Protein AF-A0A453D3H5-F1 (afdb_monomer)

Secondary structure (DSSP, 8-state):
----TTSS--EEEEEETTEEEEEEEEB-SSSBTT-GGGGGTTTTS-EEEEE-SS-EEEEE-PPTTPPPEEEEEETTTEEEEEEEETTTTEEEEEEEES-SGGGSTTTT-TTEEE-TT-GGGTTEEEPTTEEESSHHHHHTT--TT-EEESS-----TTS----EEEEEEEEEPPPSTTEEEEEEEEHHHHHHHHHH-TT--EEE-SBPPGGGS--EEEEEE-S---SEEE-TTPEEEEEEE-GGGSS-----------------

pLDDT: mean 87.81, std 16.52, range [23.72, 98.62]

Foldseek 3Di:
DPDPQPWFFDKDFQDDVPDTFFIQFGDAVFGRQNPPLCVVCCVQWPWDFDRDSVDTDIGTDGDVPAFDWDWDADPVRKIFIWGQDPVVRDTDTSDMPPPAQLRGWQSQAFQWEAERVPVVQLRIDHDQQWDQPDPVCSVVVNRHSHIDGNDDFDLDPPPDRQKFWDKDAQKRFFDQPQKTWDQAAFPVVLRVVLSNDPLWFKKFASHDDPPRPGHGIMITGRDTGGSMYHDHSHGMMIGIDHNVRPPDPDPPPPPDDDDPDDDD

Nearest PDB structures (foldseek):
  6kyw-assembly1_A  TM=9.414E-01  e=3.430E-25  Brassica rapa
  6kyw-assembly1_B  TM=9.362E-01  e=8.790E-25  Brassica rapa
  5gyy-assembly1_A  TM=9.419E-01  e=4.020E-23  Brassica rapa

Radius of gyration: 21.32 Å; Cα contacts (8 Å, |Δi|>4): 554; chains: 1; bounding box: 58×41×81 Å

Sequence (264 aa):
RVLEYTTRLPEVVLWQRDAKAYRTGPWNGRWFNGVPEASTYAHDFPLHVTASTSEVTYGYTARPGAPLTRVVVSDAGVVRRLVWDASTSTWKTFFQGPRDVCDAYGKCGAFGLCDASAASSAFCGCLQGFSPASPPAWYMRETSDGCRRNVPLNCSGNGTATDGFVLVRGVKLPDTQNASVDTSISTEECRARCSANCSCLAYASAEIREGGGGGSGCIIWTGDVVDLRYVDRGQDLYLRLAESELGTKQMAVITIFVPRFSVH

Organism: Aegilops tauschii subsp. strangulata (NCBI:txid200361)

Solvent-accessible surface area (backbone atoms only — not comparable to full-atom values): 14951 Å² total; per-residue (Å²): 132,87,77,73,65,79,36,62,70,63,62,56,70,45,65,56,87,95,41,73,45,27,64,34,24,41,46,24,84,73,42,33,37,54,41,50,60,44,73,82,47,35,79,45,36,40,61,46,74,49,80,51,89,88,46,75,49,78,53,66,48,74,42,92,89,46,66,60,70,52,75,48,72,47,94,87,71,37,40,33,38,34,36,47,38,77,93,76,74,41,76,41,77,69,44,57,40,60,79,53,78,55,37,35,53,38,58,22,13,36,42,13,35,19,34,83,85,40,62,92,55,66,23,40,44,53,40,93,60,36,39,61,58,43,59,72,45,42,75,72,62,45,40,65,76,14,27,35,72,72,58,77,74,46,70,46,95,85,79,66,52,53,46,45,70,48,81,46,73,32,19,20,54,48,67,56,90,55,32,46,47,44,73,88,42,45,46,68,55,37,50,52,53,40,70,74,33,77,58,43,43,32,37,30,50,38,25,67,46,82,91,77,66,63,43,40,2,20,33,39,27,55,50,80,49,28,46,30,23,65,37,74,88,21,46,58,38,35,38,56,40,24,48,88,60,75,74,67,71,81,73,81,79,78,81,77,84,76,80,82,80,78,86,129

InterPro domains:
  IPR000858 S-locus glycoprotein domain [PF00954] (22-133)
  IPR003609 PAN/Apple domain [PF08276] (159-228)
  IPR003609 PAN/Apple domain [PS50948] (155-242)
  IPR003609 PAN/Apple domain [SM00473] (160-241)

Structure (mmCIF, N/CA/C/O backbone):
data_AF-A0A453D3H5-F1
#
_entry.id   AF-A0A453D3H5-F1
#
loop_
_atom_site.group_PDB
_atom_site.id
_atom_site.type_symbol
_atom_site.label_atom_id
_atom_site.label_alt_id
_atom_site.label_comp_id
_atom_site.label_asym_id
_atom_site.label_entity_id
_atom_site.label_seq_id
_atom_site.pdbx_PDB_ins_code
_atom_site.Cartn_x
_atom_site.Cartn_y
_atom_site.Cartn_z
_atom_site.occupancy
_atom_site.B_iso_or_equiv
_atom_site.auth_seq_id
_atom_site.auth_comp_id
_atom_site.auth_asym_id
_atom_site.auth_atom_id
_atom_site.pdbx_PDB_model_num
ATOM 1 N N . ARG A 1 1 ? -24.664 -13.918 -9.848 1.00 29.50 1 ARG A N 1
ATOM 2 C CA . ARG A 1 1 ? -24.273 -12.639 -9.208 1.00 29.50 1 ARG A CA 1
ATOM 3 C C . ARG A 1 1 ? -23.392 -11.907 -10.199 1.00 29.50 1 ARG A C 1
ATOM 5 O O . ARG A 1 1 ? -22.319 -12.411 -10.496 1.00 29.50 1 ARG A O 1
ATOM 12 N N . VAL A 1 2 ? -23.884 -10.812 -10.770 1.00 23.72 2 VAL A N 1
ATOM 13 C CA . VAL A 1 2 ? -23.072 -9.920 -11.603 1.00 23.72 2 VAL A CA 1
ATOM 14 C C . VAL A 1 2 ? -22.079 -9.256 -10.653 1.00 23.72 2 VAL A C 1
ATOM 16 O O . VAL A 1 2 ? -22.495 -8.586 -9.713 1.00 23.72 2 VAL A O 1
ATOM 19 N N . LEU A 1 3 ? -20.791 -9.560 -10.796 1.00 28.91 3 LEU A N 1
ATOM 20 C CA . LEU A 1 3 ? -19.740 -8.825 -10.102 1.00 28.91 3 LEU A CA 1
ATOM 21 C C . LEU A 1 3 ? -19.634 -7.482 -10.827 1.00 28.91 3 LEU A C 1
ATOM 23 O O . LEU A 1 3 ? -19.206 -7.438 -11.975 1.00 28.91 3 LEU A O 1
ATOM 27 N N . GLU A 1 4 ? -20.092 -6.402 -10.203 1.00 30.25 4 GLU A N 1
ATOM 28 C CA . GLU A 1 4 ? -19.805 -5.051 -10.680 1.00 30.25 4 GLU A CA 1
ATOM 29 C C . GLU A 1 4 ? -18.297 -4.808 -10.529 1.00 30.25 4 GLU A C 1
ATOM 31 O O . GLU A 1 4 ? -17.789 -4.494 -9.450 1.00 30.25 4 GLU A O 1
ATOM 36 N N . TYR A 1 5 ? -17.561 -5.009 -11.624 1.00 36.12 5 TYR A N 1
ATOM 37 C CA . TYR A 1 5 ? -16.109 -4.821 -11.729 1.00 36.12 5 TYR A CA 1
ATOM 38 C C . TYR A 1 5 ? -15.656 -3.353 -11.562 1.00 36.12 5 TYR A C 1
ATOM 40 O O . TYR A 1 5 ? -14.468 -3.065 -11.641 1.00 36.12 5 TYR A O 1
ATOM 48 N N . THR A 1 6 ? -16.573 -2.424 -11.281 1.00 42.91 6 THR A N 1
ATOM 49 C CA . THR A 1 6 ? -16.315 -0.993 -11.051 1.00 42.91 6 THR A CA 1
ATOM 50 C C . THR A 1 6 ? -15.893 -0.645 -9.617 1.00 42.91 6 THR A C 1
ATOM 52 O O . THR A 1 6 ? -15.673 0.523 -9.322 1.00 42.91 6 THR A O 1
ATOM 55 N N . THR A 1 7 ? -15.764 -1.621 -8.711 1.00 59.94 7 THR A N 1
ATOM 56 C CA . THR A 1 7 ? -15.645 -1.364 -7.258 1.00 59.94 7 THR A CA 1
ATOM 57 C C . THR A 1 7 ? -14.249 -1.561 -6.648 1.00 59.94 7 THR A C 1
ATOM 59 O O . THR A 1 7 ? -14.108 -1.423 -5.432 1.00 59.94 7 THR A O 1
ATOM 62 N N . ARG A 1 8 ? -13.209 -1.885 -7.437 1.00 74.94 8 ARG A N 1
ATOM 63 C CA . ARG A 1 8 ? -11.859 -2.202 -6.918 1.00 74.94 8 ARG A CA 1
ATOM 64 C C . ARG A 1 8 ? -10.747 -1.486 -7.678 1.00 74.94 8 ARG A C 1
ATOM 66 O O . ARG A 1 8 ? -10.817 -1.351 -8.896 1.00 74.94 8 ARG A O 1
ATOM 73 N N . LEU A 1 9 ? -9.698 -1.081 -6.960 1.00 86.38 9 LEU A N 1
ATOM 74 C CA . LEU A 1 9 ? -8.487 -0.543 -7.577 1.00 86.38 9 LEU A CA 1
ATOM 75 C C . LEU A 1 9 ? -7.636 -1.685 -8.147 1.00 86.38 9 LEU A C 1
ATOM 77 O O . LEU A 1 9 ? -7.467 -2.702 -7.472 1.00 86.38 9 LEU A O 1
ATOM 81 N N . PRO A 1 10 ? -7.076 -1.537 -9.359 1.00 91.19 10 PRO A N 1
ATOM 82 C CA . PRO A 1 10 ? -6.192 -2.543 -9.930 1.00 91.19 10 PRO A CA 1
ATOM 83 C C . PRO A 1 10 ? -4.945 -2.768 -9.075 1.00 91.19 10 PRO A C 1
ATOM 85 O O . PRO A 1 10 ? -4.285 -1.817 -8.651 1.00 91.19 10 PRO A O 1
ATOM 88 N N . GLU A 1 11 ? -4.598 -4.038 -8.882 1.00 92.81 11 GLU A N 1
ATOM 89 C CA . GLU A 1 11 ? -3.400 -4.487 -8.174 1.00 92.81 11 GLU A CA 1
ATOM 90 C C . GLU A 1 11 ? -2.703 -5.571 -8.994 1.00 92.81 11 GLU A C 1
ATOM 92 O O . GLU A 1 11 ? -3.368 -6.411 -9.605 1.00 92.81 11 GLU A O 1
ATOM 97 N N . VAL A 1 12 ? -1.370 -5.604 -8.973 1.00 92.31 12 VAL A N 1
ATOM 98 C CA . VAL A 1 12 ? -0.605 -6.709 -9.556 1.00 92.31 12 VAL A CA 1
ATOM 99 C C . VAL A 1 12 ? -0.175 -7.650 -8.439 1.00 92.31 12 VAL A C 1
ATOM 101 O O . VAL A 1 12 ? 0.405 -7.241 -7.429 1.00 92.31 12 VAL A O 1
ATOM 104 N N . VAL A 1 13 ? -0.471 -8.932 -8.624 1.00 94.88 13 VAL A N 1
ATOM 105 C CA . VAL A 1 13 ? -0.213 -9.979 -7.636 1.00 94.88 13 VAL A CA 1
ATOM 106 C C . VAL A 1 13 ? 0.657 -11.050 -8.267 1.00 94.88 13 VAL A C 1
ATOM 108 O O . VAL A 1 13 ? 0.343 -11.566 -9.339 1.00 94.88 13 VAL A O 1
ATOM 111 N N . LEU A 1 14 ? 1.737 -11.401 -7.580 1.00 95.19 14 LEU A N 1
ATOM 112 C CA . LEU A 1 14 ? 2.516 -12.583 -7.896 1.00 95.19 14 LEU A CA 1
ATOM 113 C C . LEU A 1 14 ? 1.980 -13.750 -7.071 1.00 95.19 14 LEU A C 1
ATOM 115 O O . LEU A 1 14 ? 1.974 -13.711 -5.838 1.00 95.19 14 LEU A O 1
ATOM 119 N N . TRP A 1 15 ? 1.538 -14.786 -7.772 1.00 94.12 15 TRP A N 1
ATOM 120 C CA . TRP A 1 15 ? 1.043 -16.017 -7.175 1.00 94.12 15 TRP A CA 1
ATOM 121 C C . TRP A 1 15 ? 2.126 -17.085 -7.209 1.00 94.12 15 TRP A C 1
ATOM 123 O O . TRP A 1 15 ? 2.818 -17.252 -8.214 1.00 94.12 15 TRP A O 1
ATOM 133 N N . GLN A 1 16 ? 2.237 -17.834 -6.121 1.00 91.81 16 GLN A N 1
ATOM 134 C CA . GLN A 1 16 ? 2.990 -19.075 -6.080 1.00 91.81 16 GLN A CA 1
ATOM 135 C C . GLN A 1 16 ? 1.989 -20.202 -5.851 1.00 91.81 16 GLN A C 1
ATOM 137 O O . GLN A 1 16 ? 1.463 -20.364 -4.753 1.00 91.81 16 GLN A O 1
ATOM 142 N N . ARG A 1 17 ? 1.715 -20.967 -6.914 1.00 90.69 17 ARG A N 1
ATOM 143 C CA . ARG A 1 17 ? 0.612 -21.941 -6.957 1.00 90.69 17 ARG A CA 1
ATOM 144 C C . ARG A 1 17 ? -0.727 -21.247 -6.661 1.00 90.69 17 ARG A C 1
ATOM 146 O O . ARG A 1 17 ? -1.125 -20.366 -7.414 1.00 90.69 17 ARG A O 1
ATOM 153 N N . ASP A 1 18 ? -1.398 -21.643 -5.590 1.00 92.25 18 ASP A N 1
ATOM 154 C CA . ASP A 1 18 ? -2.696 -21.167 -5.117 1.00 92.25 18 ASP A CA 1
ATOM 155 C C . ASP A 1 18 ? -2.592 -20.100 -4.012 1.00 92.25 18 ASP A C 1
ATOM 157 O O . ASP A 1 18 ? -3.613 -19.601 -3.542 1.00 92.25 18 ASP A O 1
ATOM 161 N N . ALA A 1 19 ? -1.376 -19.699 -3.626 1.00 93.19 19 ALA A N 1
ATOM 162 C CA . ALA A 1 19 ? -1.139 -18.684 -2.605 1.00 93.19 19 ALA A CA 1
ATOM 163 C C . ALA A 1 19 ? -0.607 -17.370 -3.203 1.00 93.19 19 ALA A C 1
ATOM 165 O O . ALA A 1 19 ? 0.275 -17.362 -4.069 1.00 93.19 19 ALA A O 1
ATOM 166 N N . LYS A 1 20 ? -1.113 -16.234 -2.704 1.00 95.25 20 LYS A N 1
ATOM 167 C CA . LYS A 1 20 ? -0.521 -14.915 -2.971 1.00 95.25 20 LYS A CA 1
ATOM 168 C C . LYS A 1 20 ? 0.864 -14.876 -2.323 1.00 95.25 20 LYS A C 1
ATOM 170 O O . LYS A 1 20 ? 0.969 -15.048 -1.114 1.00 95.25 20 LYS A O 1
ATOM 175 N N . ALA A 1 21 ? 1.908 -14.641 -3.112 1.00 95.69 21 ALA A N 1
ATOM 176 C CA . ALA A 1 21 ? 3.281 -14.547 -2.615 1.00 95.69 21 ALA A CA 1
ATOM 177 C C . ALA A 1 21 ? 3.720 -13.088 -2.421 1.00 95.69 21 ALA A C 1
ATOM 179 O O . ALA A 1 21 ? 4.402 -12.762 -1.452 1.00 95.69 21 ALA A O 1
ATOM 180 N N . TYR A 1 22 ? 3.304 -12.204 -3.331 1.00 96.81 22 TYR A N 1
ATOM 181 C CA . TYR A 1 22 ? 3.637 -10.781 -3.319 1.00 96.81 22 TYR A CA 1
ATOM 182 C C . TYR A 1 22 ? 2.528 -9.954 -3.973 1.00 96.81 22 TYR A C 1
ATOM 184 O O . TYR A 1 22 ? 1.876 -10.403 -4.916 1.00 96.81 22 TYR A O 1
ATOM 192 N N . ARG A 1 23 ? 2.345 -8.719 -3.501 1.00 96.75 23 ARG A N 1
ATOM 193 C CA . ARG A 1 23 ? 1.388 -7.745 -4.044 1.00 96.75 23 ARG A CA 1
ATOM 194 C C . ARG A 1 23 ? 2.069 -6.393 -4.221 1.00 96.75 23 ARG A C 1
ATOM 196 O O . ARG A 1 23 ? 2.735 -5.919 -3.299 1.00 96.75 23 ARG A O 1
ATOM 203 N N . THR A 1 24 ? 1.857 -5.746 -5.362 1.00 95.25 24 THR A N 1
ATOM 204 C CA . THR A 1 24 ? 2.400 -4.405 -5.640 1.00 95.25 24 THR A CA 1
ATOM 205 C C . THR A 1 24 ? 1.683 -3.286 -4.891 1.00 95.25 24 THR A C 1
ATOM 207 O O . THR A 1 24 ? 2.206 -2.181 -4.818 1.00 95.25 24 THR A O 1
ATOM 210 N N . GLY A 1 25 ? 0.491 -3.547 -4.358 1.00 95.50 25 GLY A N 1
ATOM 211 C CA . GLY A 1 25 ? -0.427 -2.527 -3.853 1.00 95.50 25 GLY A CA 1
ATOM 212 C C . GLY A 1 25 ? -1.343 -1.971 -4.950 1.00 95.50 25 GLY A C 1
ATOM 213 O O . GLY A 1 25 ? -1.068 -2.206 -6.135 1.00 95.50 25 GLY A O 1
ATOM 214 N N . PRO A 1 26 ? -2.404 -1.231 -4.575 1.00 95.12 26 PRO A N 1
ATOM 215 C CA . PRO A 1 26 ? -3.316 -0.605 -5.522 1.00 95.12 26 PRO A CA 1
ATOM 216 C C . PRO A 1 26 ? -2.637 0.477 -6.357 1.00 95.12 26 PRO A C 1
ATOM 218 O O . PRO A 1 26 ? -1.690 1.135 -5.918 1.00 95.12 26 PRO A O 1
ATOM 221 N N . TRP A 1 27 ? -3.140 0.672 -7.575 1.00 94.12 27 TRP A N 1
ATOM 222 C CA . TRP A 1 27 ? -2.802 1.827 -8.401 1.00 94.12 27 TRP A CA 1
ATOM 223 C C . TRP A 1 27 ? -3.263 3.122 -7.727 1.00 94.12 27 TRP A C 1
ATOM 225 O O . TRP A 1 27 ? -4.437 3.256 -7.395 1.00 94.12 27 TRP A O 1
ATOM 235 N N . ASN A 1 28 ? -2.350 4.080 -7.563 1.00 91.88 28 ASN A N 1
ATOM 236 C CA . ASN A 1 28 ? -2.616 5.341 -6.864 1.00 91.88 28 ASN A CA 1
ATOM 237 C C . ASN A 1 28 ? -2.764 6.559 -7.793 1.00 91.88 28 ASN A C 1
ATOM 239 O O . ASN A 1 28 ? -2.564 7.699 -7.372 1.00 91.88 28 ASN A O 1
ATOM 243 N N . GLY A 1 29 ? -3.018 6.328 -9.082 1.00 89.88 29 GLY A N 1
ATOM 244 C CA . GLY A 1 29 ? -3.028 7.376 -10.107 1.00 89.88 29 GLY A CA 1
ATOM 245 C C . GLY A 1 29 ? -1.664 7.635 -10.758 1.00 89.88 29 GLY A C 1
ATOM 246 O O . GLY A 1 29 ? -1.617 8.258 -11.816 1.00 89.88 29 GLY A O 1
ATOM 247 N N . ARG A 1 30 ? -0.554 7.147 -10.180 1.00 89.12 30 ARG A N 1
ATOM 248 C CA . ARG A 1 30 ? 0.808 7.339 -10.723 1.00 89.12 30 ARG A CA 1
ATOM 249 C C . ARG A 1 30 ? 1.634 6.062 -10.821 1.00 89.12 30 ARG A C 1
ATOM 251 O O . ARG A 1 30 ? 2.364 5.866 -11.790 1.00 89.12 30 ARG A O 1
ATOM 258 N N . TRP A 1 31 ? 1.564 5.226 -9.794 1.00 91.88 31 TRP A N 1
ATOM 259 C CA . TRP A 1 31 ? 2.226 3.929 -9.715 1.00 91.88 31 TRP A CA 1
ATOM 260 C C . TRP A 1 31 ? 1.440 3.003 -8.785 1.00 91.88 31 TRP A C 1
ATOM 262 O O . TRP A 1 31 ? 0.524 3.421 -8.078 1.00 91.88 31 TRP A O 1
ATOM 272 N N . PHE A 1 32 ? 1.784 1.718 -8.769 1.00 94.50 32 PHE A N 1
ATOM 273 C CA . PHE A 1 32 ? 1.285 0.831 -7.721 1.00 94.50 32 PHE A CA 1
ATOM 274 C C . PHE A 1 32 ? 1.922 1.227 -6.396 1.00 94.50 32 PHE A C 1
ATOM 276 O O . PHE A 1 32 ? 3.141 1.353 -6.319 1.00 94.50 32 PHE A O 1
ATOM 283 N N . ASN A 1 33 ? 1.117 1.458 -5.363 1.00 94.25 33 ASN A N 1
ATOM 284 C CA . ASN A 1 33 ? 1.550 2.207 -4.186 1.00 94.25 33 ASN A CA 1
ATOM 285 C C . ASN A 1 33 ? 2.679 1.533 -3.375 1.00 94.25 33 ASN A C 1
ATOM 287 O O . ASN A 1 33 ? 3.426 2.211 -2.677 1.00 94.25 33 ASN A O 1
ATOM 291 N N . GLY A 1 34 ? 2.835 0.216 -3.498 1.00 95.44 34 GLY A N 1
ATOM 292 C CA . GLY A 1 34 ? 3.948 -0.539 -2.934 1.00 95.44 34 GLY A CA 1
ATOM 293 C C . GLY A 1 34 ? 5.209 -0.548 -3.801 1.00 95.44 34 GLY A C 1
ATOM 294 O O . GLY A 1 34 ? 6.179 -1.172 -3.390 1.00 95.44 34 GLY A O 1
ATOM 295 N N . VAL A 1 35 ? 5.236 0.121 -4.958 1.00 94.88 35 VAL A N 1
ATOM 296 C CA . VAL A 1 35 ? 6.373 0.204 -5.900 1.00 94.88 35 VAL A CA 1
ATOM 297 C C . VAL A 1 35 ? 6.751 1.676 -6.173 1.00 94.88 35 VAL A C 1
ATOM 299 O O . VAL A 1 35 ? 6.630 2.162 -7.301 1.00 94.88 35 VAL A O 1
ATOM 302 N N . PRO A 1 36 ? 7.183 2.443 -5.156 1.00 90.00 36 PRO A N 1
ATOM 303 C CA . PRO A 1 36 ? 7.578 3.846 -5.312 1.00 90.00 36 PRO A CA 1
ATOM 304 C C . PRO A 1 36 ? 8.814 4.043 -6.200 1.00 90.00 36 PRO A C 1
ATOM 306 O O . PRO A 1 36 ? 9.012 5.136 -6.735 1.00 90.00 36 PRO A O 1
ATOM 309 N N . GLU A 1 37 ? 9.634 3.007 -6.407 1.00 91.44 37 GLU A N 1
ATOM 310 C CA . GLU A 1 37 ? 10.787 3.010 -7.314 1.00 91.44 37 GLU A CA 1
ATOM 311 C C . GLU A 1 37 ? 10.360 3.331 -8.750 1.00 91.44 37 GLU A C 1
ATOM 313 O O . GLU A 1 37 ? 11.169 3.832 -9.528 1.00 91.44 37 GLU A O 1
ATOM 318 N N . ALA A 1 38 ? 9.075 3.138 -9.081 1.00 92.38 38 ALA A N 1
ATOM 319 C CA . ALA A 1 38 ? 8.467 3.626 -10.314 1.00 92.38 38 ALA A CA 1
ATOM 320 C C . ALA A 1 38 ? 8.741 5.103 -10.585 1.00 92.38 38 ALA A C 1
ATOM 322 O O . ALA A 1 38 ? 8.951 5.469 -11.736 1.00 92.38 38 ALA A O 1
ATOM 323 N N . SER A 1 39 ? 8.854 5.938 -9.552 1.00 88.88 39 SER A N 1
ATOM 324 C CA . SER A 1 39 ? 9.221 7.349 -9.714 1.00 88.88 39 SER A CA 1
ATOM 325 C C . SER A 1 39 ? 10.573 7.572 -10.409 1.00 88.88 39 SER A C 1
ATOM 327 O O . SER A 1 39 ? 10.757 8.610 -11.037 1.00 88.88 39 SER A O 1
ATOM 329 N N . THR A 1 40 ? 11.496 6.604 -10.357 1.00 90.44 40 THR A N 1
ATOM 330 C CA . THR A 1 40 ? 12.829 6.702 -10.981 1.00 90.44 40 THR A CA 1
ATOM 331 C C . THR A 1 40 ? 12.837 6.394 -12.476 1.00 90.44 40 THR A C 1
ATOM 333 O O . THR A 1 40 ? 13.764 6.796 -13.170 1.00 90.44 40 THR A O 1
ATOM 336 N N . TYR A 1 41 ? 11.816 5.695 -12.981 1.00 91.62 41 TYR A N 1
ATOM 337 C CA . TYR A 1 41 ? 11.753 5.250 -14.376 1.00 91.62 41 TYR A CA 1
ATOM 338 C C . TYR A 1 41 ? 10.455 5.633 -15.092 1.00 91.62 41 TYR A C 1
ATOM 340 O O . TYR A 1 41 ? 10.359 5.469 -16.304 1.00 91.62 41 TYR A O 1
ATOM 348 N N . ALA A 1 42 ? 9.464 6.176 -14.381 1.00 90.81 42 ALA A N 1
ATOM 349 C CA . ALA A 1 42 ? 8.187 6.606 -14.951 1.00 90.81 42 ALA A CA 1
ATOM 350 C C . ALA A 1 42 ? 8.326 7.792 -15.917 1.00 90.81 42 ALA A C 1
ATOM 352 O O . ALA A 1 42 ? 7.434 8.014 -16.733 1.00 90.81 42 ALA A O 1
ATOM 353 N N . HIS A 1 43 ? 9.428 8.549 -15.849 1.00 91.94 43 HIS A N 1
ATOM 354 C CA . HIS A 1 43 ? 9.724 9.558 -16.863 1.00 91.94 43 HIS A CA 1
ATOM 355 C C . HIS A 1 43 ? 9.934 8.899 -18.229 1.00 91.94 43 HIS A C 1
ATOM 357 O O . HIS A 1 43 ? 9.218 9.231 -19.168 1.00 91.94 43 HIS A O 1
ATOM 363 N N . ASP A 1 44 ? 10.860 7.944 -18.332 1.00 95.19 44 ASP A N 1
ATOM 364 C CA . ASP A 1 44 ? 11.211 7.284 -19.597 1.00 95.19 44 ASP A CA 1
ATOM 365 C C . ASP A 1 44 ? 10.170 6.245 -20.020 1.00 95.19 44 ASP A C 1
ATOM 367 O O . ASP A 1 44 ? 9.926 6.046 -21.214 1.00 95.19 44 ASP A O 1
ATOM 371 N N . PHE A 1 45 ? 9.520 5.629 -19.030 1.00 95.00 45 PHE A N 1
ATOM 372 C CA . PHE A 1 45 ? 8.475 4.631 -19.202 1.00 95.00 45 PHE A CA 1
ATOM 373 C C . PHE A 1 45 ? 7.194 5.030 -18.458 1.00 95.00 45 PHE A C 1
ATOM 375 O O . PHE A 1 45 ? 6.894 4.433 -17.417 1.00 95.00 45 PHE A O 1
ATOM 382 N N . PRO A 1 46 ? 6.425 6.025 -18.947 1.00 93.38 46 PRO A N 1
ATOM 383 C CA . PRO A 1 46 ? 5.137 6.368 -18.360 1.00 93.38 46 PRO A CA 1
ATOM 384 C C . PRO A 1 46 ? 4.262 5.130 -18.183 1.00 93.38 46 PRO A C 1
ATOM 386 O O . PRO A 1 46 ? 4.075 4.351 -19.120 1.00 93.38 46 PRO A O 1
ATOM 389 N N . LEU A 1 47 ? 3.779 4.938 -16.956 1.00 91.88 47 LEU A N 1
ATOM 390 C CA . LEU A 1 47 ? 2.926 3.821 -16.576 1.00 91.88 47 LEU A CA 1
ATOM 391 C C . LEU A 1 47 ? 1.464 4.185 -16.820 1.00 91.88 47 LEU A C 1
ATOM 393 O O . LEU A 1 47 ? 1.036 5.297 -16.512 1.00 91.88 47 LEU A O 1
ATOM 397 N N . HIS A 1 48 ? 0.697 3.230 -17.331 1.00 90.06 48 HIS A N 1
ATOM 398 C CA . HIS A 1 48 ? -0.721 3.406 -17.608 1.00 90.06 48 HIS A CA 1
ATOM 399 C C . HIS A 1 48 ? -1.502 2.223 -17.047 1.00 90.06 48 HIS A C 1
ATOM 401 O O . HIS A 1 48 ? -1.072 1.073 -17.162 1.00 90.06 48 HIS A O 1
ATOM 407 N N . VAL A 1 49 ? -2.653 2.520 -16.455 1.00 91.25 49 VAL A N 1
ATOM 408 C CA . VAL A 1 49 ? -3.630 1.527 -16.021 1.00 91.25 49 VAL A CA 1
ATOM 409 C C . VAL A 1 49 ? -4.962 1.891 -16.652 1.00 91.25 49 VAL A C 1
ATOM 411 O O . VAL A 1 49 ? -5.436 3.014 -16.489 1.00 91.25 49 VAL A O 1
ATOM 414 N N . THR A 1 50 ? -5.555 0.939 -17.359 1.00 88.94 50 THR A N 1
ATOM 415 C CA . THR A 1 50 ? -6.925 1.043 -17.858 1.00 88.94 50 THR A CA 1
ATOM 416 C C . THR A 1 50 ? -7.788 0.165 -16.971 1.00 88.94 50 THR A C 1
ATOM 418 O O . THR A 1 50 ? -7.490 -1.013 -16.803 1.00 88.94 50 THR A O 1
ATOM 421 N N . ALA A 1 51 ? -8.832 0.741 -16.378 1.00 85.94 51 ALA A N 1
ATOM 422 C CA . ALA A 1 51 ? -9.801 0.031 -15.553 1.00 85.94 51 ALA A CA 1
ATOM 423 C C . ALA A 1 51 ? -11.209 0.383 -16.034 1.00 85.94 51 ALA A C 1
ATOM 425 O O . ALA A 1 51 ? -11.654 1.524 -15.933 1.00 85.94 51 ALA A O 1
ATOM 426 N N . SER A 1 52 ? -11.891 -0.602 -16.600 1.00 83.94 52 SER A N 1
ATOM 427 C CA . SER A 1 52 ? -13.237 -0.480 -17.151 1.00 83.94 52 SER A CA 1
ATOM 428 C C . SER A 1 52 ? -14.028 -1.755 -16.873 1.00 83.94 52 SER A C 1
ATOM 430 O O . SER A 1 52 ? -13.491 -2.743 -16.373 1.00 83.94 52 SER A O 1
ATOM 432 N N . THR A 1 53 ? -15.310 -1.763 -17.227 1.00 80.56 53 THR A N 1
ATOM 433 C CA . THR A 1 53 ? -16.143 -2.969 -17.130 1.00 80.56 53 THR A CA 1
ATOM 434 C C . THR A 1 53 ? -15.709 -4.083 -18.087 1.00 80.56 53 THR A C 1
ATOM 436 O O . THR A 1 53 ? -16.047 -5.238 -17.844 1.00 80.56 53 THR A O 1
ATOM 439 N N . SER A 1 54 ? -14.973 -3.760 -19.158 1.00 85.81 54 SER A N 1
ATOM 440 C CA . SER A 1 54 ? -14.520 -4.717 -20.177 1.00 85.81 54 SER A CA 1
ATOM 441 C C . SER A 1 54 ? -13.058 -5.135 -20.036 1.00 85.81 54 SER A C 1
ATOM 443 O O . SER A 1 54 ? -12.693 -6.225 -20.464 1.00 85.81 54 SER A O 1
ATOM 445 N N . GLU A 1 55 ? -12.211 -4.276 -19.473 1.00 85.56 55 GLU A N 1
ATOM 446 C CA . GLU A 1 55 ? -10.764 -4.478 -19.440 1.00 85.56 55 GLU A CA 1
ATOM 447 C C . GLU A 1 55 ? -10.147 -3.860 -18.186 1.00 85.56 55 GLU A C 1
ATOM 449 O O . GLU A 1 55 ? -10.432 -2.709 -17.841 1.00 85.56 55 GLU A O 1
ATOM 454 N N . VAL A 1 56 ? -9.253 -4.624 -17.555 1.00 88.12 56 VAL A N 1
ATOM 455 C CA . VAL A 1 56 ? -8.317 -4.130 -16.546 1.00 88.12 56 VAL A CA 1
ATOM 456 C C . VAL A 1 56 ? -6.905 -4.491 -16.992 1.00 88.12 56 VAL A C 1
ATOM 458 O O . VAL A 1 56 ? -6.516 -5.658 -16.929 1.00 88.12 56 VAL A O 1
ATOM 461 N N . THR A 1 57 ? -6.138 -3.506 -17.452 1.00 90.50 57 THR A N 1
ATOM 462 C CA . THR A 1 57 ? -4.767 -3.701 -17.937 1.00 90.50 57 THR A CA 1
ATOM 463 C C . THR A 1 57 ? -3.794 -2.706 -17.334 1.00 90.50 57 THR A C 1
ATOM 465 O O . THR A 1 57 ? -4.139 -1.583 -16.972 1.00 90.50 57 THR A O 1
ATOM 468 N N . TYR A 1 58 ? -2.547 -3.151 -17.221 1.00 90.19 58 TYR A N 1
ATOM 469 C CA . TYR A 1 58 ? -1.401 -2.337 -16.853 1.00 90.19 58 TYR A CA 1
ATOM 470 C C . TYR A 1 58 ? -0.368 -2.423 -17.969 1.00 90.19 58 TYR A C 1
ATOM 472 O O . TYR A 1 58 ? -0.065 -3.508 -18.467 1.00 90.19 58 TYR A O 1
ATOM 480 N N . GLY A 1 59 ? 0.203 -1.280 -18.323 1.00 91.69 59 GLY A N 1
ATOM 481 C CA . GLY A 1 59 ? 1.236 -1.188 -19.338 1.00 91.69 59 GLY A CA 1
ATOM 482 C C . GLY A 1 59 ? 2.142 0.014 -19.132 1.00 91.69 59 GLY A C 1
ATOM 483 O O . GLY A 1 59 ? 2.040 0.759 -18.155 1.00 91.69 59 GLY A O 1
ATOM 484 N N . TYR A 1 60 ? 3.061 0.184 -20.072 1.00 92.94 60 TYR A N 1
ATOM 485 C CA . TYR A 1 60 ? 3.944 1.337 -20.131 1.00 92.94 60 TYR A CA 1
ATOM 486 C C . TYR A 1 60 ? 4.242 1.697 -21.582 1.00 92.94 60 TYR A C 1
ATOM 488 O O . TYR A 1 60 ? 4.270 0.825 -22.450 1.00 92.94 60 TYR A O 1
ATOM 496 N N . THR A 1 61 ? 4.515 2.974 -21.823 1.00 93.62 61 THR A N 1
ATOM 497 C CA . THR A 1 61 ? 4.970 3.465 -23.129 1.00 93.62 61 THR A CA 1
ATOM 498 C C . THR A 1 61 ? 6.440 3.837 -23.023 1.00 93.62 61 THR A C 1
ATOM 500 O O . THR A 1 61 ? 6.819 4.499 -22.068 1.00 93.62 61 THR A O 1
ATOM 503 N N . ALA A 1 62 ? 7.289 3.438 -23.969 1.00 95.44 62 ALA A N 1
ATOM 504 C CA . ALA A 1 62 ? 8.666 3.930 -24.013 1.00 95.44 62 ALA A CA 1
ATOM 505 C C . ALA A 1 62 ? 8.706 5.292 -24.717 1.00 95.44 62 ALA A C 1
ATOM 507 O O . ALA A 1 62 ? 8.219 5.421 -25.843 1.00 95.44 62 ALA A O 1
ATOM 508 N N . ARG A 1 63 ? 9.276 6.314 -24.070 1.00 96.75 63 ARG A N 1
ATOM 509 C CA . ARG A 1 63 ? 9.489 7.616 -24.718 1.00 96.75 63 ARG A CA 1
ATOM 510 C C . ARG A 1 63 ? 10.528 7.516 -25.842 1.00 96.75 63 ARG A C 1
ATOM 512 O O . ARG A 1 63 ? 11.399 6.646 -25.792 1.00 96.75 63 ARG A O 1
ATOM 519 N N . PRO A 1 64 ? 10.493 8.424 -26.836 1.00 96.94 64 PRO A N 1
ATOM 520 C CA . PRO A 1 64 ? 11.561 8.518 -27.826 1.00 96.94 64 PRO A CA 1
ATOM 521 C C . PRO A 1 64 ? 12.933 8.635 -27.150 1.00 96.94 64 PRO A C 1
ATOM 523 O O . PRO A 1 64 ? 13.126 9.487 -26.286 1.00 96.94 64 PRO A O 1
ATOM 526 N N . GLY A 1 65 ? 13.870 7.765 -27.532 1.00 95.12 65 GLY A N 1
ATOM 527 C CA . GLY A 1 65 ? 15.217 7.712 -26.953 1.00 95.12 65 GLY A CA 1
ATOM 528 C C . GLY A 1 65 ? 15.343 6.925 -25.642 1.00 95.12 65 GLY A C 1
ATOM 529 O O . GLY A 1 65 ? 16.464 6.745 -25.172 1.00 95.12 65 GLY A O 1
ATOM 530 N N . ALA A 1 66 ? 14.245 6.419 -25.069 1.00 96.31 66 ALA A N 1
ATOM 531 C CA . ALA A 1 66 ? 14.314 5.570 -23.886 1.00 96.31 66 ALA A CA 1
ATOM 532 C C . ALA A 1 66 ? 15.008 4.225 -24.202 1.00 96.31 66 ALA A C 1
ATOM 534 O O . ALA A 1 66 ? 14.793 3.654 -25.278 1.00 96.31 66 ALA A O 1
ATOM 535 N N . PRO A 1 67 ? 15.821 3.684 -23.276 1.00 96.12 67 PRO A N 1
ATOM 536 C CA . PRO A 1 67 ? 16.436 2.370 -23.436 1.00 96.12 67 PRO A CA 1
ATOM 537 C C . PRO A 1 67 ? 15.391 1.246 -23.496 1.00 96.12 67 PRO A C 1
ATOM 539 O O . PRO A 1 67 ? 14.248 1.399 -23.067 1.00 96.12 67 PRO A O 1
ATOM 542 N N . LEU A 1 68 ? 15.786 0.070 -23.996 1.00 96.31 68 LEU A N 1
ATOM 543 C CA . LEU A 1 68 ? 14.904 -1.100 -23.984 1.00 96.31 68 LEU A CA 1
ATOM 544 C C . LEU A 1 68 ? 14.540 -1.461 -22.539 1.00 96.31 68 LEU A C 1
ATOM 546 O O . LEU A 1 68 ? 15.405 -1.491 -21.665 1.00 96.31 68 LEU A O 1
ATOM 550 N N . THR A 1 69 ? 13.276 -1.797 -22.286 1.00 96.00 69 THR A N 1
ATOM 551 C CA . THR A 1 69 ? 12.828 -2.287 -20.977 1.00 96.00 69 THR A CA 1
ATOM 552 C C . THR A 1 69 ? 11.910 -3.491 -21.123 1.00 96.00 69 THR A C 1
ATOM 554 O O . THR A 1 69 ? 11.167 -3.612 -22.099 1.00 96.00 69 THR A O 1
ATOM 557 N N . ARG A 1 70 ? 11.956 -4.382 -20.133 1.00 94.75 70 ARG A N 1
ATOM 558 C CA . ARG A 1 70 ? 11.043 -5.519 -20.003 1.00 94.75 70 ARG A CA 1
ATOM 559 C C . ARG A 1 70 ? 10.752 -5.812 -18.540 1.00 94.75 70 ARG A C 1
ATOM 561 O O . ARG A 1 70 ? 11.603 -5.597 -17.677 1.00 94.75 70 ARG A O 1
ATOM 568 N N . VAL A 1 71 ? 9.567 -6.351 -18.276 1.00 93.94 71 VAL A N 1
ATOM 569 C CA . VAL A 1 71 ? 9.214 -6.941 -16.982 1.00 93.94 71 VAL A CA 1
ATOM 570 C C . VAL A 1 71 ? 9.247 -8.453 -17.137 1.00 93.94 71 VAL A C 1
ATOM 572 O O . VAL A 1 71 ? 8.659 -8.989 -18.072 1.00 93.94 71 VAL A O 1
ATOM 575 N N . VAL A 1 72 ? 9.969 -9.135 -16.255 1.00 95.62 72 VAL A N 1
ATOM 576 C CA . VAL A 1 72 ? 10.126 -10.592 -16.285 1.00 95.62 72 VAL A CA 1
ATOM 577 C C . VAL A 1 72 ? 9.811 -11.178 -14.919 1.00 95.62 72 VAL A C 1
ATOM 579 O O . VAL A 1 72 ? 10.102 -10.561 -13.896 1.00 95.62 72 VAL A O 1
ATOM 582 N N . VAL A 1 73 ? 9.243 -12.379 -14.908 1.00 95.81 73 VAL A N 1
ATOM 583 C CA . VAL A 1 73 ? 9.075 -13.197 -13.703 1.00 95.81 73 VAL A CA 1
ATOM 584 C C . VAL A 1 73 ? 10.029 -14.378 -13.827 1.00 95.81 73 VAL A C 1
ATOM 586 O O . VAL A 1 73 ? 10.003 -15.076 -14.839 1.00 95.81 73 VAL A O 1
ATOM 589 N N . SER A 1 74 ? 10.904 -14.572 -12.840 1.00 93.12 74 SER A N 1
ATOM 590 C CA . SER A 1 74 ? 11.786 -15.743 -12.792 1.00 93.12 74 SER A CA 1
ATOM 591 C C . SER A 1 74 ? 11.096 -16.939 -12.135 1.00 93.12 74 SER A C 1
ATOM 593 O O . SER A 1 74 ? 10.188 -16.775 -11.323 1.00 93.12 74 SER A O 1
ATOM 595 N N . ASP A 1 75 ? 11.601 -18.135 -12.417 1.00 91.25 75 ASP A N 1
ATOM 596 C CA . ASP A 1 75 ? 11.245 -19.401 -11.761 1.00 91.25 75 ASP A CA 1
ATOM 597 C C . ASP A 1 75 ? 11.383 -19.360 -10.228 1.00 91.25 75 ASP A C 1
ATOM 599 O O . ASP A 1 75 ? 10.592 -19.974 -9.518 1.00 91.25 75 ASP A O 1
ATOM 603 N N . ALA A 1 76 ? 12.312 -18.554 -9.709 1.00 90.94 76 ALA A N 1
ATOM 604 C CA . ALA A 1 76 ? 12.460 -18.280 -8.278 1.00 90.94 76 ALA A CA 1
ATOM 605 C C . ALA A 1 76 ? 11.316 -17.445 -7.649 1.00 90.94 76 ALA A C 1
ATOM 607 O O . ALA A 1 76 ? 11.409 -17.079 -6.481 1.00 90.94 76 ALA A O 1
ATOM 608 N N . GLY A 1 77 ? 10.265 -17.090 -8.400 1.00 91.75 77 GLY A N 1
ATOM 609 C CA . GLY A 1 77 ? 9.143 -16.302 -7.878 1.00 91.75 77 GLY A CA 1
ATOM 610 C C . GLY A 1 77 ? 9.509 -14.843 -7.603 1.00 91.75 77 GLY A C 1
ATOM 611 O O . GLY A 1 77 ? 9.062 -14.264 -6.617 1.00 91.75 77 GLY A O 1
ATOM 612 N N . VAL A 1 78 ? 10.331 -14.245 -8.469 1.00 94.69 78 VAL A N 1
ATOM 613 C CA . VAL A 1 78 ? 10.732 -12.836 -8.367 1.00 94.69 78 VAL A CA 1
ATOM 614 C C . VAL A 1 78 ? 10.356 -12.115 -9.653 1.00 94.69 78 VAL A C 1
ATOM 616 O O . VAL A 1 78 ? 10.777 -12.511 -10.742 1.00 94.69 78 VAL A O 1
ATOM 619 N N . VAL A 1 79 ? 9.588 -11.034 -9.529 1.00 95.38 79 VAL A N 1
ATOM 620 C CA . VAL A 1 79 ? 9.321 -10.107 -10.631 1.00 95.38 79 VAL A CA 1
ATOM 621 C C . VAL A 1 79 ? 10.425 -9.058 -10.688 1.00 95.38 79 VAL A C 1
ATOM 623 O O . VAL A 1 79 ? 10.830 -8.523 -9.660 1.00 95.38 79 VAL A O 1
ATOM 626 N N . ARG A 1 80 ? 10.931 -8.750 -11.885 1.00 95.81 80 ARG A N 1
ATOM 627 C CA . ARG A 1 80 ? 11.921 -7.689 -12.105 1.00 95.81 80 ARG A CA 1
ATOM 628 C C . ARG A 1 80 ? 11.533 -6.812 -13.278 1.00 95.81 80 ARG A C 1
ATOM 630 O O . ARG A 1 80 ? 11.178 -7.323 -14.339 1.00 95.81 80 ARG A O 1
ATOM 637 N N . ARG A 1 81 ? 11.692 -5.499 -13.117 1.00 94.75 81 ARG A N 1
ATOM 638 C CA . ARG A 1 81 ? 11.790 -4.573 -14.248 1.00 94.75 81 ARG A CA 1
ATOM 639 C C . ARG A 1 81 ? 13.256 -4.394 -14.598 1.00 94.75 81 ARG A C 1
ATOM 641 O O . ARG A 1 81 ? 14.053 -3.946 -13.773 1.00 94.75 81 ARG A O 1
ATOM 648 N N . LEU A 1 82 ? 13.583 -4.744 -15.832 1.00 96.12 82 LEU A N 1
ATOM 649 C CA . LEU A 1 82 ? 14.917 -4.652 -16.390 1.00 96.12 82 LEU A CA 1
ATOM 650 C C . LEU A 1 82 ? 14.968 -3.520 -17.412 1.00 96.12 82 LEU A C 1
ATOM 652 O O . LEU A 1 82 ? 14.041 -3.362 -18.211 1.00 96.12 82 LEU A O 1
ATOM 656 N N . VAL A 1 83 ? 16.059 -2.765 -17.407 1.00 96.50 83 VAL A N 1
ATOM 657 C CA . VAL A 1 83 ? 16.361 -1.726 -18.398 1.00 96.50 83 VAL A CA 1
ATOM 658 C C . VAL A 1 83 ? 17.727 -2.021 -19.006 1.00 96.50 83 VAL A C 1
ATOM 660 O O . VAL A 1 83 ? 18.656 -2.406 -18.296 1.00 96.50 83 VAL A O 1
ATOM 663 N N . TRP A 1 84 ? 17.833 -1.920 -20.325 1.00 97.38 84 TRP A N 1
ATOM 664 C CA . TRP A 1 84 ? 19.056 -2.213 -21.057 1.00 97.38 84 TRP A CA 1
ATOM 665 C C . TRP A 1 84 ? 20.048 -1.060 -20.930 1.00 97.38 84 TRP A C 1
ATOM 667 O O . TRP A 1 84 ? 19.754 0.065 -21.327 1.00 97.38 84 TRP A O 1
ATOM 677 N N . ASP A 1 85 ? 21.234 -1.354 -20.411 1.00 96.94 85 ASP A N 1
ATOM 678 C CA . ASP A 1 85 ? 22.362 -0.434 -20.389 1.00 96.94 85 ASP A CA 1
ATOM 679 C C . ASP A 1 85 ? 23.291 -0.753 -21.565 1.00 96.94 85 ASP A C 1
ATOM 681 O O . ASP A 1 85 ? 24.023 -1.746 -21.556 1.00 96.94 85 ASP A O 1
ATOM 685 N N . ALA A 1 86 ? 23.258 0.108 -22.584 1.00 96.56 86 ALA A N 1
ATOM 686 C CA . ALA A 1 86 ? 24.059 -0.047 -23.792 1.00 96.56 86 ALA A CA 1
ATOM 687 C C . ALA A 1 86 ? 25.568 0.098 -23.537 1.00 96.56 86 ALA A C 1
ATOM 689 O O . ALA A 1 86 ? 26.356 -0.515 -24.252 1.00 96.56 86 ALA A O 1
ATOM 690 N N . SER A 1 87 ? 25.978 0.857 -22.512 1.00 97.00 87 SER A N 1
ATOM 691 C CA . SER A 1 87 ? 27.398 1.088 -22.210 1.00 97.00 87 SER A CA 1
ATOM 692 C C . SER A 1 87 ? 28.090 -0.173 -21.696 1.00 97.00 87 SER A C 1
ATOM 694 O O . SER A 1 87 ? 29.248 -0.428 -22.015 1.00 97.00 87 SER A O 1
ATOM 696 N N . THR A 1 88 ? 27.355 -0.993 -20.943 1.00 97.44 88 THR A N 1
ATOM 697 C CA . THR A 1 88 ? 27.855 -2.258 -20.397 1.00 97.44 88 THR A CA 1
ATOM 698 C C . THR A 1 88 ? 27.308 -3.483 -21.124 1.00 97.44 88 THR A C 1
ATOM 700 O O . THR A 1 88 ? 27.735 -4.593 -20.830 1.00 97.44 88 THR A O 1
ATOM 703 N N . SER A 1 89 ? 26.379 -3.308 -22.072 1.00 97.31 89 SER A N 1
ATOM 704 C CA . SER A 1 89 ? 25.646 -4.399 -22.733 1.00 97.31 89 SER A CA 1
ATOM 705 C C . SER A 1 89 ? 24.993 -5.364 -21.733 1.00 97.31 89 SER A C 1
ATOM 707 O O . SER A 1 89 ? 25.027 -6.584 -21.903 1.00 97.31 89 SER A O 1
ATOM 709 N N . THR A 1 90 ? 24.410 -4.820 -20.659 1.00 98.00 90 THR A N 1
ATOM 710 C CA . THR A 1 90 ? 23.754 -5.616 -19.611 1.00 98.00 90 THR A CA 1
ATOM 711 C C . THR A 1 90 ? 22.362 -5.103 -19.268 1.00 98.00 90 THR A C 1
ATOM 713 O O . THR A 1 90 ? 22.047 -3.924 -19.411 1.00 98.00 90 THR A O 1
ATOM 716 N N . TRP A 1 91 ? 21.512 -6.002 -18.769 1.00 97.75 91 TRP A N 1
ATOM 717 C CA . TRP A 1 91 ? 20.236 -5.633 -18.160 1.00 97.75 91 TRP A CA 1
ATOM 718 C C . TRP A 1 91 ? 20.458 -5.180 -16.715 1.00 97.75 91 TRP A C 1
ATOM 720 O O . TRP A 1 91 ? 20.970 -5.947 -15.899 1.00 97.75 91 TRP A O 1
ATOM 730 N N . LYS A 1 92 ? 20.038 -3.958 -16.382 1.00 96.38 92 LYS A N 1
ATOM 731 C CA . LYS A 1 92 ? 20.035 -3.431 -15.013 1.00 96.38 92 LYS A CA 1
ATOM 732 C C . LYS A 1 92 ? 18.658 -3.595 -14.381 1.00 96.38 92 LYS A C 1
ATOM 734 O O . LYS A 1 92 ? 17.640 -3.345 -15.026 1.00 96.38 92 LYS A O 1
ATOM 739 N N . THR A 1 93 ? 18.629 -3.988 -13.114 1.00 95.44 93 THR A N 1
ATOM 740 C CA . THR A 1 93 ? 17.393 -4.094 -12.330 1.00 95.44 93 THR A CA 1
ATOM 741 C C . THR A 1 93 ? 17.008 -2.720 -11.797 1.00 95.44 93 THR A C 1
ATOM 743 O O . THR A 1 93 ? 17.743 -2.146 -11.004 1.00 95.44 93 THR A O 1
ATOM 746 N N . PHE A 1 94 ? 15.850 -2.214 -12.217 1.00 94.19 94 PHE A N 1
ATOM 747 C CA . PHE A 1 94 ? 15.281 -0.952 -11.722 1.00 94.19 94 PHE A CA 1
ATOM 748 C C . PHE A 1 94 ? 14.245 -1.174 -10.619 1.00 94.19 94 PHE A C 1
ATOM 750 O O . PHE A 1 94 ? 14.029 -0.319 -9.769 1.00 94.19 94 PHE A O 1
ATOM 757 N N . PHE A 1 95 ? 13.597 -2.334 -10.632 1.00 93.75 95 PHE A N 1
ATOM 758 C CA . PHE A 1 95 ? 12.686 -2.774 -9.587 1.00 93.75 95 PHE A CA 1
ATOM 759 C C . PHE A 1 95 ? 12.756 -4.296 -9.483 1.00 93.75 95 PHE A C 1
ATOM 761 O O . PHE A 1 95 ? 12.858 -4.979 -10.508 1.00 93.75 95 PHE A O 1
ATOM 768 N N . GLN A 1 96 ? 12.657 -4.816 -8.261 1.00 94.88 96 GLN A N 1
ATOM 769 C CA . GLN A 1 96 ? 12.388 -6.225 -8.006 1.00 94.88 96 GLN A CA 1
ATOM 770 C C . GLN A 1 96 ? 11.294 -6.366 -6.952 1.00 94.88 96 GLN A C 1
ATOM 772 O O . GLN A 1 96 ? 11.237 -5.557 -6.038 1.00 94.88 96 GLN A O 1
ATOM 777 N N . GLY A 1 97 ? 10.461 -7.394 -7.062 1.00 93.88 97 GLY A N 1
ATOM 778 C CA . GLY A 1 97 ? 9.468 -7.762 -6.059 1.00 93.88 97 GLY A CA 1
ATOM 779 C C . GLY A 1 97 ? 9.473 -9.279 -5.857 1.00 93.88 97 GLY A C 1
ATOM 780 O O . GLY A 1 97 ? 9.432 -10.000 -6.858 1.00 93.88 97 GLY A O 1
ATOM 781 N N . PRO A 1 98 ? 9.515 -9.791 -4.616 1.00 95.56 98 PRO A N 1
ATOM 782 C CA . PRO A 1 98 ? 9.736 -9.073 -3.351 1.00 95.56 98 PRO A CA 1
ATOM 783 C C . PRO A 1 98 ? 11.103 -8.361 -3.270 1.00 95.56 98 PRO A C 1
ATOM 785 O O . PRO A 1 98 ? 12.084 -8.844 -3.837 1.00 95.56 98 PRO A O 1
ATOM 788 N N . ARG A 1 99 ? 11.191 -7.229 -2.556 1.00 94.50 99 ARG A N 1
ATOM 789 C CA . ARG A 1 99 ? 12.460 -6.515 -2.277 1.00 94.50 99 ARG A CA 1
ATOM 790 C C . ARG A 1 99 ? 13.157 -7.030 -1.032 1.00 94.50 99 ARG A C 1
ATOM 792 O O . ARG A 1 99 ? 14.372 -7.192 -1.028 1.00 94.50 99 ARG A O 1
ATOM 799 N N . ASP A 1 100 ? 12.370 -7.258 0.008 1.00 95.31 100 ASP A N 1
ATOM 800 C CA . ASP A 1 100 ? 12.802 -7.658 1.338 1.00 95.31 100 ASP A CA 1
ATOM 801 C C . ASP A 1 100 ? 11.724 -8.547 1.989 1.00 95.31 100 ASP A C 1
ATOM 803 O O . ASP A 1 100 ? 10.711 -8.898 1.375 1.00 95.31 100 ASP A O 1
ATOM 807 N N . VAL A 1 101 ? 11.941 -8.909 3.250 1.00 95.75 101 VAL A N 1
ATOM 808 C CA . VAL A 1 101 ? 11.046 -9.775 4.032 1.00 95.75 101 VAL A CA 1
ATOM 809 C C . VAL A 1 101 ? 9.631 -9.216 4.226 1.00 95.75 101 VAL A C 1
ATOM 811 O O . VAL A 1 101 ? 8.704 -10.000 4.417 1.00 95.75 101 VAL A O 1
ATOM 814 N N . CYS A 1 102 ? 9.442 -7.895 4.169 1.00 97.44 102 CYS A N 1
ATOM 815 C CA . CYS A 1 102 ? 8.147 -7.240 4.352 1.00 97.44 102 CYS A CA 1
ATOM 816 C C . CYS A 1 102 ? 7.283 -7.232 3.090 1.00 97.44 102 CYS A C 1
ATOM 818 O O . CYS A 1 102 ? 6.100 -6.909 3.164 1.00 97.44 102 CYS A O 1
ATOM 820 N N . ASP A 1 103 ? 7.848 -7.577 1.934 1.00 97.00 103 ASP A N 1
ATOM 821 C CA . ASP A 1 103 ? 7.078 -7.750 0.704 1.00 97.00 103 ASP A CA 1
ATOM 822 C C . ASP A 1 103 ? 6.413 -9.136 0.612 1.00 97.00 103 ASP A C 1
ATOM 824 O O . ASP A 1 103 ? 5.523 -9.323 -0.218 1.00 97.00 103 ASP A O 1
ATOM 828 N N . ALA A 1 104 ? 6.791 -10.095 1.466 1.00 96.75 104 ALA A N 1
ATOM 829 C CA . ALA A 1 104 ? 6.067 -11.356 1.575 1.00 96.75 104 ALA A CA 1
ATOM 830 C C . ALA A 1 104 ? 4.608 -11.084 1.976 1.00 96.75 104 ALA A C 1
ATOM 832 O O . ALA A 1 104 ? 4.346 -10.427 2.987 1.00 96.75 104 ALA A O 1
ATOM 833 N N . TYR A 1 105 ? 3.666 -11.581 1.172 1.00 97.50 105 TYR A N 1
ATOM 834 C CA . TYR A 1 105 ? 2.248 -11.294 1.364 1.00 97.50 105 TYR A CA 1
ATOM 835 C C . TYR A 1 105 ? 1.785 -11.670 2.778 1.00 97.50 105 TYR A C 1
ATOM 837 O O . TYR A 1 105 ? 1.958 -12.805 3.221 1.00 97.50 105 TYR A O 1
ATOM 845 N N . GLY A 1 106 ? 1.189 -10.708 3.486 1.00 96.69 106 GLY A N 1
ATOM 846 C CA . GLY A 1 106 ? 0.611 -10.947 4.811 1.00 96.69 106 GLY A CA 1
ATOM 847 C C . GLY A 1 106 ? 1.630 -11.249 5.920 1.00 96.69 106 GLY A C 1
ATOM 848 O O . GLY A 1 106 ? 1.249 -11.825 6.936 1.00 96.69 106 GLY A O 1
ATOM 849 N N . LYS A 1 107 ? 2.903 -10.847 5.764 1.00 97.12 107 LYS A N 1
ATOM 850 C CA . LYS A 1 107 ? 4.015 -11.137 6.697 1.00 97.12 107 LYS A CA 1
ATOM 851 C C . LYS A 1 107 ? 3.698 -10.945 8.192 1.00 97.12 107 LYS A C 1
ATOM 853 O O . LYS A 1 107 ? 4.193 -11.715 9.015 1.00 97.12 107 LYS A O 1
ATOM 858 N N . CYS A 1 108 ? 2.905 -9.934 8.545 1.00 97.94 108 CYS A N 1
ATOM 859 C CA . CYS A 1 108 ? 2.587 -9.585 9.935 1.00 97.94 108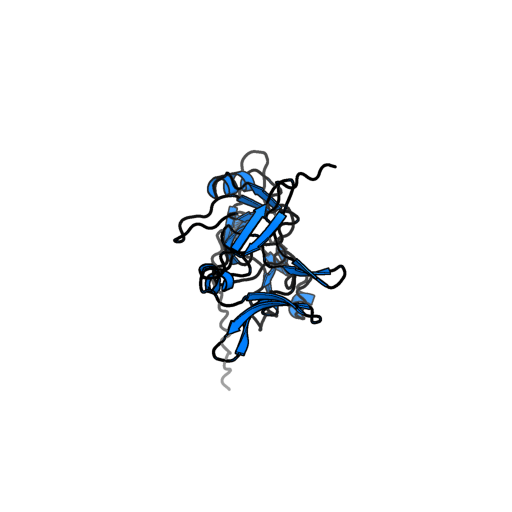 CYS A CA 1
ATOM 860 C C . CYS A 1 108 ? 1.142 -9.898 10.356 1.00 97.94 108 CYS A C 1
ATOM 862 O O . CYS A 1 108 ? 0.712 -9.427 11.405 1.00 97.94 108 CYS A O 1
ATOM 864 N N . GLY A 1 109 ? 0.391 -10.658 9.552 1.00 97.38 109 GLY A N 1
ATOM 865 C CA . GLY A 1 109 ? -1.006 -10.989 9.839 1.00 97.38 109 GLY A CA 1
ATOM 866 C C . GLY A 1 109 ? -1.955 -9.781 9.802 1.00 97.38 109 GLY A C 1
ATOM 867 O O . GLY A 1 109 ? -1.625 -8.712 9.280 1.00 97.38 109 GLY A O 1
ATOM 868 N N . ALA A 1 110 ? -3.166 -9.965 10.334 1.00 98.12 110 ALA A N 1
ATOM 869 C CA . ALA A 1 110 ? -4.186 -8.919 10.416 1.00 98.12 110 ALA A CA 1
ATOM 870 C C . ALA A 1 110 ? -3.786 -7.811 11.401 1.00 98.12 110 ALA A C 1
ATOM 872 O O . ALA A 1 110 ? -3.309 -8.089 12.497 1.00 98.12 110 ALA A O 1
ATOM 873 N N . PHE A 1 111 ? -3.979 -6.549 11.011 1.00 98.56 111 PHE A N 1
ATOM 874 C CA . PHE A 1 111 ? -3.635 -5.338 11.772 1.00 98.56 111 PHE A CA 1
ATOM 875 C C . PHE A 1 111 ? -2.169 -5.256 12.241 1.00 98.56 111 PHE A C 1
ATOM 877 O O . PHE A 1 111 ? -1.828 -4.426 13.091 1.00 98.56 111 PHE A O 1
ATOM 884 N N . GLY A 1 112 ? -1.302 -6.098 11.677 1.00 98.00 112 GLY A N 1
ATOM 885 C CA . GLY A 1 112 ? 0.141 -6.010 11.808 1.00 98.00 112 GLY A CA 1
ATOM 886 C C . GLY A 1 112 ? 0.731 -5.113 10.724 1.00 98.00 112 GLY A C 1
ATOM 887 O O . GLY A 1 112 ? 0.245 -5.064 9.593 1.00 98.00 112 GLY A O 1
ATOM 888 N N . LEU A 1 113 ? 1.797 -4.406 11.073 1.00 98.38 113 LEU A N 1
ATOM 889 C CA . LEU A 1 113 ? 2.533 -3.504 10.201 1.00 98.38 113 LEU A CA 1
ATOM 890 C C . LEU A 1 113 ? 3.981 -3.972 10.107 1.00 98.38 113 LEU A C 1
ATOM 892 O O . LEU A 1 113 ? 4.655 -4.114 11.130 1.00 98.38 113 LEU A O 1
ATOM 896 N N . CYS A 1 114 ? 4.444 -4.209 8.879 1.00 98.38 114 CYS A N 1
ATOM 897 C CA . CYS A 1 114 ? 5.820 -4.619 8.641 1.00 98.38 114 CYS A CA 1
ATOM 898 C C . CYS A 1 114 ? 6.765 -3.421 8.477 1.00 98.38 114 CYS A C 1
ATOM 900 O O . CYS A 1 114 ? 6.492 -2.498 7.705 1.00 98.38 114 CYS A O 1
ATOM 902 N N . ASP A 1 115 ? 7.901 -3.473 9.164 1.00 97.56 115 ASP A N 1
ATOM 903 C CA . ASP A 1 115 ? 9.002 -2.520 9.090 1.00 97.56 115 ASP A CA 1
ATOM 904 C C . ASP A 1 115 ? 10.312 -3.272 8.821 1.00 97.56 115 ASP A C 1
ATOM 906 O O . ASP A 1 115 ? 10.818 -4.013 9.667 1.00 97.56 115 ASP A O 1
ATOM 910 N N . ALA A 1 116 ? 10.882 -3.058 7.633 1.00 96.25 116 ALA A N 1
ATOM 911 C CA . ALA A 1 116 ? 12.117 -3.711 7.205 1.00 96.25 116 ALA A CA 1
ATOM 912 C C . ALA A 1 116 ? 13.331 -3.332 8.078 1.00 96.25 116 ALA A C 1
ATOM 914 O O . ALA A 1 116 ? 14.316 -4.069 8.106 1.00 96.25 116 ALA A O 1
ATOM 915 N N . SER A 1 117 ? 13.259 -2.219 8.817 1.00 95.69 117 SER A N 1
ATOM 916 C CA . SER A 1 117 ? 14.305 -1.786 9.749 1.00 95.69 117 SER A CA 1
ATOM 917 C C . SER A 1 117 ? 14.187 -2.425 11.142 1.00 95.69 117 SER A C 1
ATOM 919 O O . SER A 1 117 ? 15.159 -2.449 11.899 1.00 95.69 117 SER A O 1
ATOM 921 N N . ALA A 1 118 ? 13.037 -3.021 11.478 1.00 95.12 118 ALA A N 1
ATOM 922 C CA . ALA A 1 118 ? 12.728 -3.541 12.810 1.00 95.12 118 ALA A CA 1
ATOM 923 C C . ALA A 1 118 ? 13.079 -5.034 12.982 1.00 95.12 118 ALA A C 1
ATOM 925 O O . ALA A 1 118 ? 12.277 -5.842 13.456 1.00 95.12 118 ALA A O 1
ATOM 926 N N . ALA A 1 119 ? 14.302 -5.434 12.622 1.00 93.50 119 ALA A N 1
ATOM 927 C CA . ALA A 1 119 ? 14.729 -6.839 12.695 1.00 93.50 119 ALA A CA 1
ATOM 928 C C . ALA A 1 119 ? 14.606 -7.443 14.112 1.00 93.50 119 ALA A C 1
ATOM 930 O O . ALA A 1 119 ? 14.288 -8.624 14.273 1.00 93.50 119 ALA A O 1
ATOM 931 N N . SER A 1 120 ? 14.799 -6.631 15.157 1.00 90.62 120 SER A N 1
ATOM 932 C CA . SER A 1 120 ? 14.694 -7.062 16.557 1.00 90.62 120 SER A CA 1
ATOM 933 C C . SER A 1 120 ? 13.291 -7.551 16.939 1.00 90.62 120 SER A C 1
ATOM 935 O O . SER A 1 120 ? 13.191 -8.439 17.789 1.00 90.62 120 SER A O 1
ATOM 937 N N . SER A 1 121 ? 12.236 -7.067 16.272 1.00 89.88 121 SER A N 1
ATOM 938 C CA . SER A 1 121 ? 10.837 -7.479 16.464 1.00 89.88 121 SER A CA 1
ATOM 939 C C . SER A 1 121 ? 10.334 -8.439 15.379 1.00 89.88 121 SER A C 1
ATOM 941 O O . SER A 1 121 ? 9.134 -8.525 15.134 1.00 89.88 121 SER A O 1
ATOM 943 N N . ALA A 1 122 ? 11.246 -9.149 14.701 1.00 94.12 122 ALA A N 1
ATOM 944 C CA . ALA A 1 122 ? 10.912 -9.987 13.546 1.00 94.12 122 ALA A CA 1
ATOM 945 C C . ALA A 1 122 ? 10.190 -9.205 12.430 1.00 94.12 122 ALA A C 1
ATOM 947 O O . ALA A 1 122 ? 9.365 -9.764 11.707 1.00 94.12 122 ALA A O 1
ATOM 948 N N . PHE A 1 123 ? 10.540 -7.920 12.283 1.00 97.44 123 PHE A N 1
ATOM 949 C CA . PHE A 1 123 ? 10.011 -6.980 11.292 1.00 97.44 123 PHE A CA 1
ATOM 950 C C . PHE A 1 123 ? 8.540 -6.601 11.478 1.00 97.44 123 PHE A C 1
ATOM 952 O O . PHE A 1 123 ? 8.026 -5.833 10.678 1.00 97.44 123 PHE A O 1
ATOM 959 N N . CYS A 1 124 ? 7.856 -7.090 12.515 1.00 98.19 124 CYS A N 1
ATOM 960 C CA . CYS A 1 124 ? 6.432 -6.843 12.719 1.00 98.19 124 CYS A CA 1
ATOM 961 C C . CYS A 1 124 ? 6.162 -6.050 13.997 1.00 98.19 124 CYS A C 1
ATOM 963 O O . CYS A 1 124 ? 6.786 -6.264 15.039 1.00 98.19 124 CYS A O 1
ATOM 965 N N . GLY A 1 125 ? 5.183 -5.155 13.913 1.00 97.69 125 GLY A N 1
ATOM 966 C CA . GLY A 1 125 ? 4.559 -4.473 15.041 1.00 97.69 125 GLY A CA 1
ATOM 967 C C . GLY A 1 125 ? 3.043 -4.439 14.871 1.00 97.69 125 GLY A C 1
ATOM 968 O O . GLY A 1 125 ? 2.536 -4.630 13.767 1.00 97.69 125 GLY A O 1
ATOM 969 N N . CYS A 1 126 ? 2.309 -4.191 15.952 1.00 98.31 126 CYS A N 1
ATOM 970 C CA . CYS A 1 126 ? 0.872 -3.942 15.868 1.00 98.31 126 CYS A CA 1
ATOM 971 C C . CYS A 1 126 ? 0.591 -2.465 15.599 1.00 98.31 126 CYS A C 1
ATOM 973 O O . CYS A 1 126 ? 1.318 -1.588 16.072 1.00 98.31 126 CYS A O 1
ATOM 975 N N . LEU A 1 127 ? -0.484 -2.190 14.861 1.00 98.19 127 LEU A N 1
ATOM 976 C CA . LEU A 1 127 ? -1.005 -0.832 14.716 1.00 98.19 127 LEU A CA 1
ATOM 977 C C . LEU A 1 127 ? -1.382 -0.233 16.085 1.00 98.19 127 LEU A C 1
ATOM 979 O O . LEU A 1 127 ? -1.698 -0.956 17.031 1.00 98.19 127 LEU A O 1
ATOM 983 N N . GLN A 1 128 ? -1.375 1.101 16.200 1.00 97.31 128 GLN A N 1
ATOM 984 C CA . GLN A 1 128 ? -1.843 1.780 17.415 1.00 97.31 128 GLN A CA 1
ATOM 985 C C . GLN A 1 128 ? -3.261 1.311 17.768 1.00 97.31 128 GLN A C 1
ATOM 987 O O . GLN A 1 128 ? -4.112 1.242 16.890 1.00 97.31 128 GLN A O 1
ATOM 992 N N . GLY A 1 129 ? -3.504 1.008 19.046 1.00 97.38 129 GLY A N 1
ATOM 993 C CA . GLY A 1 129 ? -4.781 0.465 19.527 1.00 97.38 129 GLY A CA 1
ATOM 994 C C . GLY A 1 129 ? -4.939 -1.051 19.345 1.00 97.38 129 GLY A C 1
ATOM 995 O O . GLY A 1 129 ? -6.014 -1.606 19.577 1.00 97.38 129 GLY A O 1
ATOM 996 N N . PHE A 1 130 ? -3.867 -1.745 18.949 1.00 98.44 130 PHE A N 1
ATOM 997 C CA . PHE A 1 130 ? -3.839 -3.196 18.788 1.00 98.44 130 PHE A CA 1
ATOM 998 C C . PHE A 1 130 ? -2.677 -3.823 19.570 1.00 98.44 130 PHE A C 1
ATOM 1000 O O . PHE A 1 130 ? -1.636 -3.201 19.780 1.00 98.44 130 PHE A O 1
ATOM 1007 N N . SER A 1 131 ? -2.862 -5.075 19.982 1.00 98.25 131 SER A N 1
ATOM 1008 C CA . SER A 1 131 ? -1.855 -5.913 20.645 1.00 98.25 131 SER A CA 1
ATOM 1009 C C . SER A 1 131 ? -1.759 -7.267 19.949 1.00 98.25 131 SER A C 1
ATOM 1011 O O . SER A 1 131 ? -2.725 -7.666 19.295 1.00 98.25 131 SER A O 1
ATOM 1013 N N . PRO A 1 132 ? -0.650 -8.013 20.105 1.00 98.25 132 PRO A N 1
ATOM 1014 C CA . PRO A 1 132 ? -0.527 -9.343 19.521 1.00 98.25 132 PRO A CA 1
ATOM 1015 C C . PRO A 1 132 ? -1.728 -10.228 19.859 1.00 98.25 132 PRO A C 1
ATOM 1017 O O . PRO A 1 132 ? -2.131 -10.320 21.024 1.00 98.25 132 PRO A O 1
ATOM 1020 N N . ALA A 1 133 ? -2.306 -10.876 18.847 1.00 98.12 133 ALA A N 1
ATOM 1021 C CA . ALA A 1 133 ? -3.438 -11.777 19.043 1.00 98.12 133 ALA A CA 1
ATOM 1022 C C . ALA A 1 133 ? -3.042 -12.982 19.915 1.00 98.12 133 ALA A C 1
ATOM 1024 O O . ALA A 1 133 ? -3.811 -13.394 20.788 1.00 98.12 133 ALA A O 1
ATOM 1025 N N . SER A 1 134 ? -1.805 -13.460 19.737 1.00 97.81 134 SER A N 1
ATOM 1026 C CA . SER A 1 134 ? -1.160 -14.506 20.530 1.00 97.81 134 SER A CA 1
ATOM 1027 C C . SER A 1 134 ? 0.176 -14.005 21.105 1.00 97.81 134 SER A C 1
ATOM 1029 O O . SER A 1 134 ? 1.214 -14.103 20.447 1.00 97.81 134 SER A O 1
ATOM 1031 N N . PRO A 1 135 ? 0.197 -13.450 22.335 1.00 96.75 135 PRO A N 1
ATOM 1032 C CA . PRO A 1 135 ? 1.434 -12.982 22.964 1.00 96.75 135 PRO A CA 1
ATOM 1033 C C . PRO A 1 135 ? 2.536 -14.052 23.105 1.00 96.75 135 PRO A C 1
ATOM 1035 O O . PRO A 1 135 ? 3.696 -13.713 22.867 1.00 96.75 135 PRO A O 1
ATOM 1038 N N . PRO A 1 136 ? 2.234 -15.329 23.436 1.00 97.25 136 PRO A N 1
ATOM 1039 C CA . PRO A 1 136 ? 3.258 -16.374 23.480 1.00 97.25 136 PRO A CA 1
ATOM 1040 C C . PRO A 1 136 ? 3.903 -16.642 22.114 1.00 97.25 136 PRO A C 1
ATOM 1042 O O . PRO A 1 136 ? 5.126 -16.722 22.034 1.00 97.25 136 PRO A O 1
ATOM 1045 N N . ALA A 1 137 ? 3.108 -16.729 21.040 1.00 95.94 137 ALA A N 1
ATOM 1046 C CA . ALA A 1 137 ? 3.630 -16.910 19.682 1.00 95.94 137 ALA A CA 1
ATOM 1047 C C . ALA A 1 137 ? 4.477 -15.701 19.258 1.00 95.94 137 ALA A C 1
ATOM 1049 O O . ALA A 1 137 ? 5.608 -15.856 18.800 1.00 95.94 137 ALA A O 1
ATOM 1050 N N . TRP A 1 138 ? 3.987 -14.491 19.543 1.00 94.44 138 TRP A N 1
ATOM 1051 C CA . TRP A 1 138 ? 4.694 -13.249 19.238 1.00 94.44 138 TRP A CA 1
ATOM 1052 C C . TRP A 1 138 ? 6.060 -13.159 19.933 1.00 94.44 138 TRP A C 1
ATOM 1054 O O . TRP A 1 138 ? 7.043 -12.746 19.319 1.00 94.44 138 TRP A O 1
ATOM 1064 N N . TYR A 1 139 ? 6.156 -13.595 21.196 1.00 92.94 139 TYR A N 1
ATOM 1065 C CA . TYR A 1 139 ? 7.430 -13.676 21.925 1.00 92.94 139 TYR A CA 1
ATOM 1066 C C . TYR A 1 139 ? 8.411 -14.663 21.275 1.00 92.94 139 TYR A C 1
ATOM 1068 O O . TYR A 1 139 ? 9.613 -14.404 21.217 1.00 92.94 139 TYR A O 1
ATOM 1076 N N . MET A 1 140 ? 7.888 -15.755 20.715 1.00 95.31 140 MET A N 1
ATOM 1077 C CA . MET A 1 140 ? 8.649 -16.739 19.941 1.00 95.31 140 MET A CA 1
ATOM 1078 C C . MET A 1 140 ? 8.931 -16.294 18.498 1.00 95.31 140 MET A C 1
ATOM 1080 O O . MET A 1 140 ? 9.473 -17.076 17.724 1.00 95.31 140 MET A O 1
ATOM 1084 N N . ARG A 1 141 ? 8.637 -15.031 18.150 1.00 92.50 141 ARG A N 1
ATOM 1085 C CA . ARG A 1 141 ? 8.814 -14.435 16.813 1.00 92.50 141 ARG A CA 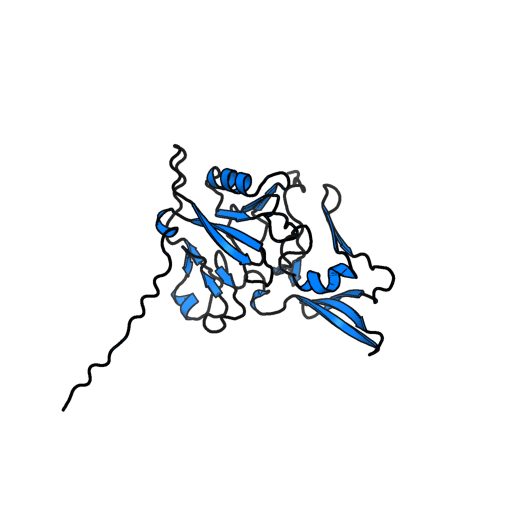1
ATOM 1086 C C . ARG A 1 141 ? 7.875 -14.998 15.739 1.00 92.50 141 ARG A C 1
ATOM 1088 O O . ARG A 1 141 ? 8.123 -14.791 14.553 1.00 92.50 141 ARG A O 1
ATOM 1095 N N . GLU A 1 142 ? 6.782 -15.633 16.151 1.00 95.12 142 GLU A N 1
ATOM 1096 C CA . GLU A 1 142 ? 5.695 -16.077 15.278 1.00 95.12 142 GLU A CA 1
ATOM 1097 C C . GLU A 1 142 ? 4.597 -15.007 15.241 1.00 95.12 142 GLU A C 1
ATOM 1099 O O . GLU A 1 142 ? 3.889 -14.772 16.221 1.00 95.12 142 GLU A O 1
ATOM 1104 N N . THR A 1 143 ? 4.484 -14.313 14.108 1.00 95.12 143 THR A N 1
ATOM 1105 C CA . THR A 1 143 ? 3.654 -13.099 13.959 1.00 95.12 143 THR A CA 1
ATOM 1106 C C . THR A 1 143 ? 2.454 -13.295 13.031 1.00 95.12 143 THR A C 1
ATOM 1108 O O . THR A 1 143 ? 1.743 -12.338 12.735 1.00 95.12 143 THR A O 1
ATOM 1111 N N . SER A 1 144 ? 2.225 -14.520 12.551 1.00 94.12 144 SER A N 1
ATOM 1112 C CA . SER A 1 144 ? 1.175 -14.866 11.582 1.00 94.12 144 SER A CA 1
ATOM 1113 C C . SER A 1 144 ? -0.244 -14.652 12.112 1.00 94.12 144 SER A C 1
ATOM 1115 O O . SER A 1 144 ? -1.119 -14.261 11.341 1.00 94.12 144 SER A O 1
ATOM 1117 N N . ASP A 1 145 ? -0.459 -14.836 13.418 1.00 96.62 145 ASP A N 1
ATOM 1118 C CA . ASP A 1 145 ? -1.748 -14.586 14.084 1.00 96.62 145 ASP A CA 1
ATOM 1119 C C . ASP A 1 145 ? -2.144 -13.097 14.072 1.00 96.62 145 ASP A C 1
ATOM 1121 O O . ASP A 1 145 ? -3.292 -12.748 14.349 1.00 96.62 145 ASP A O 1
ATOM 1125 N N . GLY A 1 146 ? -1.198 -12.207 13.758 1.00 97.81 146 GLY A N 1
ATOM 1126 C CA . GLY A 1 146 ? -1.416 -10.771 13.701 1.00 97.81 146 GLY A CA 1
ATOM 1127 C C . GLY A 1 146 ? -1.769 -10.158 15.052 1.00 97.81 146 GLY A C 1
ATOM 1128 O O . GLY A 1 146 ? -1.288 -10.563 16.117 1.00 97.81 146 GLY A O 1
ATOM 1129 N N . CYS A 1 147 ? -2.599 -9.126 14.996 1.00 98.62 147 CYS A N 1
ATOM 1130 C CA . CYS A 1 147 ? -2.920 -8.261 16.111 1.00 98.62 147 CYS A CA 1
ATOM 1131 C C . CYS A 1 147 ? -4.432 -8.146 16.297 1.00 98.62 147 CYS A C 1
ATOM 1133 O O . CYS A 1 147 ? -5.200 -8.038 15.343 1.00 98.62 147 CYS A O 1
ATOM 1135 N N . ARG A 1 148 ? -4.861 -8.110 17.557 1.00 97.69 148 ARG A N 1
ATOM 1136 C CA . ARG A 1 148 ? -6.250 -7.878 17.953 1.00 97.69 148 ARG A CA 1
ATOM 1137 C C . ARG A 1 148 ? -6.411 -6.474 18.513 1.00 97.69 148 ARG A C 1
ATOM 1139 O O . ARG A 1 148 ? -5.521 -5.958 19.188 1.00 97.69 148 ARG A O 1
ATOM 1146 N N . ARG A 1 149 ? -7.566 -5.875 18.246 1.00 97.31 149 ARG A N 1
ATOM 1147 C CA . ARG A 1 149 ? -7.943 -4.566 18.782 1.00 97.31 149 ARG A CA 1
ATOM 1148 C C . ARG A 1 149 ? -8.015 -4.626 20.311 1.00 97.31 149 ARG A C 1
ATOM 1150 O O . ARG A 1 149 ? -8.544 -5.596 20.852 1.00 97.31 149 ARG A O 1
ATOM 1157 N N . ASN A 1 150 ? -7.509 -3.604 20.997 1.00 97.19 150 ASN A N 1
ATOM 1158 C CA . ASN A 1 150 ? -7.537 -3.551 22.461 1.00 97.19 150 ASN A CA 1
ATOM 1159 C C . ASN A 1 150 ? -8.913 -3.139 22.991 1.00 97.19 150 ASN A C 1
ATOM 1161 O O . ASN A 1 150 ? -9.409 -3.739 23.943 1.00 97.19 150 ASN A O 1
ATOM 1165 N N . VAL A 1 151 ? -9.523 -2.122 22.373 1.00 95.69 151 VAL A N 1
ATOM 1166 C CA . VAL A 1 151 ? -10.814 -1.560 22.790 1.00 95.69 151 VAL A CA 1
ATOM 1167 C C . VAL A 1 151 ? -11.832 -1.696 21.655 1.00 95.69 151 VAL A C 1
ATOM 1169 O O . VAL A 1 151 ? -11.552 -1.241 20.547 1.00 95.69 151 VAL A O 1
ATOM 1172 N N . PRO A 1 152 ? -13.011 -2.306 21.880 1.00 93.88 152 PRO A N 1
ATOM 1173 C CA . PRO A 1 152 ? -14.062 -2.385 20.869 1.00 93.88 152 PRO A CA 1
ATOM 1174 C C . PRO A 1 152 ? -14.478 -1.007 20.345 1.00 93.88 152 PRO A C 1
ATOM 1176 O O . PRO A 1 152 ? -14.503 -0.031 21.091 1.00 93.88 152 PRO A O 1
ATOM 1179 N N . LEU A 1 153 ? -14.842 -0.946 19.064 1.00 92.69 153 LEU A N 1
ATOM 1180 C CA . LEU A 1 153 ? -15.405 0.265 18.470 1.00 92.69 153 LEU A CA 1
ATOM 1181 C C . LEU A 1 153 ? -16.784 0.564 19.064 1.00 92.69 153 LEU A C 1
ATOM 1183 O O . LEU A 1 153 ? -17.569 -0.349 19.331 1.00 92.69 153 LEU A O 1
ATOM 1187 N N . ASN A 1 154 ? -17.090 1.846 19.214 1.00 87.88 154 ASN A N 1
ATOM 1188 C CA . ASN A 1 154 ? -18.375 2.340 19.673 1.00 87.88 154 ASN A CA 1
ATOM 1189 C C . ASN A 1 154 ? -19.086 3.081 18.536 1.00 87.88 154 ASN A C 1
ATOM 1191 O O . ASN A 1 154 ? -19.061 4.310 18.438 1.00 87.88 154 ASN A O 1
ATOM 1195 N N . CYS A 1 155 ? -19.752 2.307 17.681 1.00 82.44 155 CYS A N 1
ATOM 1196 C CA . CYS A 1 155 ? -20.630 2.838 16.651 1.00 82.44 155 CYS A CA 1
ATOM 1197 C C . CYS A 1 155 ? -22.079 2.805 17.151 1.00 82.44 155 CYS A C 1
ATOM 1199 O O . CYS A 1 155 ? -22.784 1.812 16.972 1.00 82.44 155 CYS A O 1
ATOM 1201 N N . SER A 1 156 ? -22.528 3.865 17.831 1.00 65.44 156 SER A N 1
ATOM 1202 C CA . SER A 1 156 ? -23.928 3.960 18.247 1.00 65.44 156 SER A CA 1
ATOM 1203 C C . SER A 1 156 ? -24.783 4.453 17.071 1.00 65.44 156 SER A C 1
ATOM 1205 O O . SER A 1 156 ? -24.577 5.542 16.534 1.00 65.44 156 SER A O 1
ATOM 1207 N N . GLY A 1 157 ? -25.790 3.665 16.678 1.00 55.16 157 GLY A N 1
ATOM 1208 C CA . GLY A 1 157 ? -26.775 4.042 15.647 1.00 55.16 157 GLY A CA 1
ATOM 1209 C C . GLY A 1 157 ? -27.666 5.232 16.035 1.00 55.16 157 GLY A C 1
ATOM 1210 O O . GLY A 1 157 ? -28.510 5.658 15.254 1.00 55.16 157 GLY A O 1
ATOM 1211 N N . ASN A 1 158 ? -27.462 5.779 17.236 1.00 55.22 158 ASN A N 1
ATOM 1212 C CA . ASN A 1 158 ? -28.282 6.813 17.856 1.00 55.22 158 ASN A CA 1
ATOM 1213 C C . ASN A 1 158 ? -27.606 8.198 17.784 1.00 55.22 158 ASN A C 1
ATOM 1215 O O . ASN A 1 158 ? -28.075 9.137 18.421 1.00 55.22 158 ASN A O 1
ATOM 1219 N N . GLY A 1 159 ? -26.504 8.330 17.029 1.00 52.00 159 GLY A N 1
ATOM 1220 C CA . GLY A 1 159 ? -25.867 9.618 16.728 1.00 52.00 159 GLY A CA 1
ATOM 1221 C C . GLY A 1 159 ? -24.712 10.034 17.645 1.00 52.00 159 GLY A C 1
ATOM 1222 O O . GLY A 1 159 ? -24.302 11.189 17.596 1.00 52.00 159 GLY A O 1
ATOM 1223 N N . THR A 1 160 ? -24.159 9.127 18.456 1.00 56.16 160 THR A N 1
ATOM 1224 C CA . THR A 1 160 ? -23.010 9.403 19.344 1.00 56.16 160 THR A CA 1
ATOM 1225 C C . THR A 1 160 ? -21.864 8.416 19.125 1.00 56.16 160 THR A C 1
ATOM 1227 O O . THR A 1 160 ? -21.279 7.913 20.082 1.00 56.16 160 THR A O 1
ATOM 1230 N N . ALA A 1 161 ? -21.546 8.090 17.867 1.00 66.94 161 ALA A N 1
ATOM 1231 C CA . ALA A 1 161 ? -20.333 7.333 17.574 1.00 66.94 161 ALA A CA 1
ATOM 1232 C C . ALA A 1 161 ? -19.119 8.155 18.035 1.00 66.94 161 ALA A C 1
ATOM 1234 O O . ALA A 1 161 ? -18.865 9.235 17.501 1.00 66.94 161 ALA A O 1
ATOM 1235 N N . THR A 1 162 ? -18.407 7.662 19.048 1.00 81.38 162 THR A N 1
ATOM 1236 C CA . THR A 1 162 ? -17.231 8.340 19.613 1.00 81.38 162 THR A CA 1
ATOM 1237 C C . THR A 1 162 ? -15.919 7.869 18.990 1.00 81.38 162 THR A C 1
ATOM 1239 O O . THR A 1 162 ? -14.848 8.383 19.305 1.00 81.38 162 THR A O 1
ATOM 1242 N N . ASP A 1 163 ? -15.984 6.901 18.076 1.00 91.81 163 ASP A N 1
ATOM 1243 C CA . ASP A 1 163 ? -14.823 6.472 17.311 1.00 91.81 163 ASP A CA 1
ATOM 1244 C C . ASP A 1 163 ? -14.179 7.640 16.558 1.00 91.81 163 ASP A C 1
ATOM 1246 O O . ASP A 1 163 ? -14.830 8.584 16.103 1.00 91.81 163 ASP A O 1
ATOM 1250 N N . GLY A 1 164 ? -12.880 7.520 16.330 1.00 93.88 164 GLY A N 1
ATOM 1251 C CA . GLY A 1 164 ? -12.151 8.431 15.467 1.00 93.88 164 GLY A CA 1
ATOM 1252 C C . GLY A 1 164 ? -11.080 7.708 14.682 1.00 93.88 164 GLY A C 1
ATOM 1253 O O . GLY A 1 164 ? -11.083 6.484 14.565 1.00 93.88 164 GLY A O 1
ATOM 1254 N N . PHE A 1 165 ? -10.167 8.484 14.109 1.00 95.94 165 PHE A N 1
ATOM 1255 C CA . PHE A 1 165 ? -9.178 7.966 13.177 1.00 95.94 165 PHE A CA 1
ATOM 1256 C C . PHE A 1 165 ? -7.779 8.397 13.571 1.00 95.94 165 PHE A C 1
ATOM 1258 O O . PHE A 1 165 ? -7.539 9.582 13.808 1.00 95.94 165 PHE A O 1
ATOM 1265 N N . VAL A 1 166 ? -6.859 7.438 13.576 1.00 96.75 166 VAL A N 1
ATOM 1266 C CA . VAL A 1 166 ? -5.424 7.691 13.678 1.00 96.75 166 VAL A CA 1
ATOM 1267 C C . VAL A 1 166 ? -4.780 7.566 12.303 1.00 96.75 166 VAL A C 1
ATOM 1269 O O . VAL A 1 166 ? -5.168 6.732 11.486 1.00 96.75 166 VAL A O 1
ATOM 1272 N N . LEU A 1 167 ? -3.796 8.420 12.044 1.00 96.06 167 LEU A N 1
ATOM 1273 C CA . LEU A 1 167 ? -3.051 8.439 10.795 1.00 96.06 167 LEU A CA 1
ATOM 1274 C C . LEU A 1 167 ? -1.863 7.473 10.858 1.00 96.06 167 LEU A C 1
ATOM 1276 O O . LEU A 1 167 ? -0.960 7.657 11.674 1.00 96.06 167 LEU A O 1
ATOM 1280 N N . VAL A 1 168 ? -1.834 6.496 9.957 1.00 97.12 168 VAL A N 1
ATOM 1281 C CA . VAL A 1 168 ? -0.698 5.601 9.711 1.00 97.12 168 VAL A CA 1
ATOM 1282 C C . VAL A 1 168 ? -0.021 6.065 8.423 1.00 97.12 168 VAL A C 1
ATOM 1284 O O . VAL A 1 168 ? -0.555 5.877 7.330 1.00 97.12 168 VAL A O 1
ATOM 1287 N N . ARG A 1 169 ? 1.123 6.741 8.555 1.00 94.75 169 ARG A N 1
ATOM 1288 C CA . ARG A 1 169 ? 1.792 7.412 7.431 1.00 94.75 169 ARG A CA 1
ATOM 1289 C C . ARG A 1 169 ? 2.699 6.483 6.639 1.00 94.75 169 ARG A C 1
ATOM 1291 O O . ARG A 1 169 ? 3.380 5.646 7.224 1.00 94.75 169 ARG A O 1
ATOM 1298 N N . GLY A 1 170 ? 2.795 6.729 5.334 1.00 93.94 170 GLY A N 1
ATOM 1299 C CA . GLY A 1 170 ? 3.865 6.171 4.501 1.00 93.94 170 GLY A CA 1
ATOM 1300 C C . GLY A 1 170 ? 3.817 4.649 4.361 1.00 93.94 170 GLY A C 1
ATOM 1301 O O . GLY A 1 170 ? 4.842 3.979 4.490 1.00 93.94 170 GLY A O 1
ATOM 1302 N N . VAL A 1 171 ? 2.633 4.091 4.107 1.00 97.19 171 VAL A N 1
ATOM 1303 C CA . VAL A 1 171 ? 2.439 2.643 3.986 1.00 97.19 171 VAL A CA 1
ATOM 1304 C C . VAL A 1 171 ? 2.094 2.212 2.562 1.00 97.19 171 VAL A C 1
ATOM 1306 O O . VAL A 1 171 ? 1.452 2.930 1.789 1.00 97.19 171 VAL A O 1
ATOM 1309 N N . LYS A 1 172 ? 2.479 0.981 2.218 1.00 97.75 172 LYS A N 1
ATOM 1310 C CA . LYS A 1 172 ? 1.780 0.201 1.191 1.00 97.75 172 LYS A CA 1
ATOM 1311 C C . LYS A 1 172 ? 0.361 -0.037 1.711 1.00 97.75 172 LYS A C 1
ATOM 1313 O O . LYS A 1 172 ? 0.217 -0.574 2.805 1.00 97.75 172 LYS A O 1
ATOM 1318 N N . LEU A 1 173 ? -0.663 0.395 0.972 1.00 97.69 173 LEU A N 1
ATOM 1319 C CA . LEU A 1 173 ? -2.050 0.328 1.440 1.00 97.69 173 LEU A CA 1
ATOM 1320 C C . LEU A 1 173 ? -2.477 -1.137 1.548 1.00 97.69 173 LEU A C 1
ATOM 1322 O O . LEU A 1 173 ? -1.964 -1.924 0.761 1.00 97.69 173 LEU A O 1
ATOM 1326 N N . PRO A 1 174 ? -3.389 -1.517 2.459 1.00 97.38 174 PRO A N 1
ATOM 1327 C CA . PRO A 1 174 ? -3.781 -2.914 2.669 1.00 97.38 174 PRO A CA 1
ATOM 1328 C C . PRO A 1 174 ? -4.333 -3.594 1.408 1.00 97.38 174 PRO A C 1
ATOM 1330 O O . PRO A 1 174 ? -4.671 -2.926 0.428 1.00 97.38 174 PRO A O 1
ATOM 1333 N N . ASP A 1 175 ? -4.446 -4.924 1.433 1.00 96.25 175 ASP A N 1
ATOM 1334 C CA . ASP A 1 175 ? -5.143 -5.675 0.376 1.00 96.25 175 ASP A CA 1
ATOM 1335 C C . ASP A 1 175 ? -6.574 -5.133 0.184 1.00 96.25 175 ASP A C 1
ATOM 1337 O O . ASP A 1 175 ? -7.304 -4.901 1.153 1.00 96.25 175 ASP A O 1
ATOM 1341 N N . THR A 1 176 ? -6.972 -4.882 -1.066 1.00 94.00 176 THR A N 1
ATOM 1342 C CA . THR A 1 176 ? -8.266 -4.267 -1.389 1.00 94.00 176 THR A CA 1
ATOM 1343 C C . THR A 1 176 ? -9.398 -5.277 -1.606 1.00 94.00 176 THR A C 1
ATOM 1345 O O . THR A 1 176 ? -10.513 -4.884 -1.946 1.00 94.00 176 THR A O 1
ATOM 1348 N N . GLN A 1 177 ? -9.180 -6.579 -1.368 1.00 89.00 177 GLN A N 1
ATOM 1349 C CA . GLN A 1 177 ? -10.202 -7.622 -1.564 1.00 89.00 177 GLN A CA 1
ATOM 1350 C C . GLN A 1 177 ? -11.504 -7.362 -0.785 1.00 89.00 177 GLN A C 1
ATOM 1352 O O . GLN A 1 177 ? -12.584 -7.671 -1.293 1.00 89.00 177 GLN A O 1
ATOM 1357 N N . ASN A 1 178 ? -11.381 -6.778 0.415 1.00 87.44 178 ASN A N 1
ATOM 1358 C CA . ASN A 1 178 ? -12.478 -6.427 1.328 1.00 87.44 178 ASN A CA 1
ATOM 1359 C C . ASN A 1 178 ? -12.725 -4.907 1.397 1.00 87.44 178 ASN A C 1
ATOM 1361 O O . ASN A 1 178 ? -13.237 -4.398 2.403 1.00 87.44 178 ASN A O 1
ATOM 1365 N N . ALA A 1 179 ? -12.312 -4.176 0.358 1.00 93.62 179 ALA A N 1
ATOM 1366 C CA . ALA A 1 179 ? -12.457 -2.732 0.277 1.00 93.62 179 ALA A CA 1
ATOM 1367 C C . ALA A 1 179 ? -13.482 -2.308 -0.781 1.00 93.62 179 ALA A C 1
ATOM 1369 O O . ALA A 1 179 ? -13.667 -2.976 -1.798 1.00 93.62 179 ALA A O 1
ATOM 1370 N N . SER A 1 180 ? -14.125 -1.168 -0.540 1.00 94.00 180 SER A N 1
ATOM 1371 C CA . SER A 1 180 ? -14.940 -0.446 -1.519 1.00 94.00 180 SER A CA 1
ATOM 1372 C C . SER A 1 180 ? -14.213 0.810 -1.980 1.00 94.00 180 SER A C 1
ATOM 1374 O O . SER A 1 180 ? -13.607 1.496 -1.153 1.00 94.00 180 SER A O 1
ATOM 1376 N N . VAL A 1 181 ? -14.318 1.133 -3.268 1.00 92.62 181 VAL A N 1
ATOM 1377 C CA . VAL A 1 181 ? -13.631 2.273 -3.884 1.00 92.62 181 VAL A CA 1
ATOM 1378 C C . VAL A 1 181 ? -14.637 3.241 -4.501 1.00 92.62 181 VAL A C 1
ATOM 1380 O O . VAL A 1 181 ? -15.557 2.816 -5.194 1.00 92.62 181 VAL A O 1
ATOM 1383 N N . ASP A 1 182 ? -14.429 4.538 -4.281 1.00 92.38 182 ASP A N 1
ATOM 1384 C CA . ASP A 1 182 ? -15.134 5.628 -4.960 1.00 92.38 182 ASP A CA 1
ATOM 1385 C C . ASP A 1 182 ? -14.135 6.747 -5.282 1.00 92.38 182 ASP A C 1
ATOM 1387 O O . ASP A 1 182 ? -13.689 7.471 -4.393 1.00 92.38 182 ASP A O 1
ATOM 1391 N N . THR A 1 183 ? -13.742 6.881 -6.548 1.00 89.50 183 THR A N 1
ATOM 1392 C CA . THR A 1 183 ? -12.752 7.881 -6.983 1.00 89.50 183 THR A CA 1
ATOM 1393 C C . THR A 1 183 ? -13.328 9.291 -7.127 1.00 89.50 183 THR A C 1
ATOM 1395 O O . THR A 1 183 ? -12.565 10.241 -7.292 1.00 89.50 183 THR A O 1
ATOM 1398 N N . SER A 1 184 ? -14.653 9.454 -7.036 1.00 89.88 184 SER A N 1
ATOM 1399 C CA . SER A 1 184 ? -15.333 10.730 -7.297 1.00 89.88 184 SER A CA 1
ATOM 1400 C C . SER A 1 184 ? -15.366 11.683 -6.100 1.00 89.88 184 SER A C 1
ATOM 1402 O O . SER A 1 184 ? -15.647 12.870 -6.267 1.00 89.88 184 SER A O 1
ATOM 1404 N N . ILE A 1 185 ? -15.060 11.184 -4.901 1.00 90.94 185 ILE A N 1
ATOM 1405 C CA . ILE A 1 185 ? -15.240 11.925 -3.650 1.00 90.94 185 ILE A CA 1
ATOM 1406 C C . ILE A 1 185 ? -13.934 12.417 -3.030 1.00 90.94 185 ILE A C 1
ATOM 1408 O O . ILE A 1 185 ? -12.839 11.966 -3.372 1.00 90.94 185 ILE A O 1
ATOM 1412 N N . SER A 1 186 ? -14.044 13.364 -2.097 1.00 92.00 186 SER A N 1
ATOM 1413 C CA . SER A 1 186 ? -12.897 13.863 -1.338 1.00 92.00 186 SER A CA 1
ATOM 1414 C C . SER A 1 186 ? -12.503 12.924 -0.195 1.00 92.00 186 SER A C 1
ATOM 1416 O O . SER A 1 186 ? -13.270 12.059 0.238 1.00 92.00 186 SER A O 1
ATOM 1418 N N . THR A 1 187 ? -11.301 13.132 0.347 1.00 90.69 187 THR A N 1
ATOM 1419 C CA . THR A 1 187 ? -10.833 12.397 1.531 1.00 90.69 187 THR A CA 1
ATOM 1420 C C . THR A 1 187 ? -11.687 12.739 2.765 1.00 90.69 187 THR A C 1
ATOM 1422 O O . THR A 1 187 ? -11.944 11.880 3.607 1.00 90.69 187 THR A O 1
ATOM 1425 N N . GLU A 1 188 ? -12.197 13.968 2.861 1.00 92.31 188 GLU A N 1
ATOM 1426 C CA . GLU A 1 188 ? -13.102 14.410 3.928 1.00 92.31 188 GLU A CA 1
ATOM 1427 C C . GLU A 1 188 ? -14.463 13.712 3.846 1.00 92.31 188 GLU A C 1
ATOM 1429 O O . GLU A 1 188 ? -14.987 13.255 4.863 1.00 92.31 188 GLU A O 1
ATOM 1434 N N . GLU A 1 189 ? -15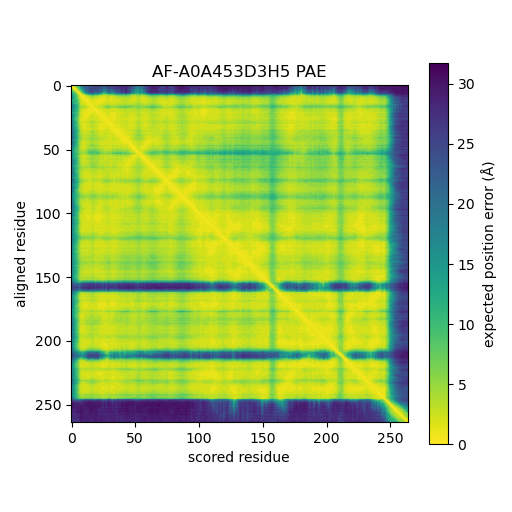.022 13.571 2.641 1.00 93.94 189 GLU A N 1
ATOM 1435 C CA . GLU A 1 189 ? -16.250 12.800 2.443 1.00 93.94 189 GLU A CA 1
ATOM 1436 C C . GLU A 1 189 ? -16.011 11.309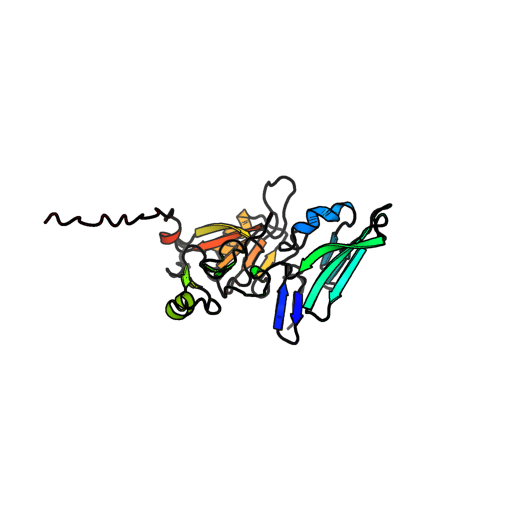 2.721 1.00 93.94 189 GLU A C 1
ATOM 1438 O O . GLU A 1 189 ? -16.844 10.654 3.348 1.00 93.94 189 GLU A O 1
ATOM 1443 N N . CYS A 1 190 ? -14.837 10.784 2.354 1.00 95.00 190 CYS A N 1
ATOM 1444 C CA . CYS A 1 190 ? -14.428 9.419 2.681 1.00 95.00 190 CYS A CA 1
ATOM 1445 C C . CYS A 1 190 ? -14.431 9.173 4.198 1.00 95.00 190 CYS A C 1
ATOM 1447 O O . CYS A 1 190 ? -14.987 8.178 4.672 1.00 95.00 190 CYS A O 1
ATOM 1449 N N . ARG A 1 191 ? -13.898 10.129 4.974 1.00 94.75 191 ARG A N 1
ATOM 1450 C CA . ARG A 1 191 ? -13.957 10.106 6.439 1.00 94.75 191 ARG A CA 1
ATOM 1451 C C . ARG A 1 191 ? -15.399 10.065 6.939 1.00 94.75 191 ARG A C 1
ATOM 1453 O O . ARG A 1 191 ? -15.712 9.230 7.781 1.00 94.75 191 ARG A O 1
ATOM 1460 N N . ALA A 1 192 ? -16.272 10.931 6.423 1.00 94.12 192 ALA A N 1
ATOM 1461 C CA . ALA A 1 192 ? -17.675 10.982 6.833 1.00 94.12 192 ALA A CA 1
ATOM 1462 C C . ALA A 1 192 ? -18.416 9.666 6.534 1.00 94.12 192 ALA A C 1
ATOM 1464 O O . ALA A 1 192 ? -19.114 9.139 7.403 1.00 94.12 192 ALA A O 1
ATOM 1465 N N . ARG A 1 193 ? -18.209 9.086 5.342 1.00 94.19 193 ARG A N 1
ATOM 1466 C CA . ARG A 1 193 ? -18.790 7.791 4.950 1.00 94.19 193 ARG A CA 1
ATOM 1467 C C . ARG A 1 193 ? -18.289 6.647 5.825 1.00 94.19 193 ARG A C 1
ATOM 1469 O O . ARG A 1 193 ? -19.084 5.815 6.253 1.00 94.19 193 ARG A O 1
ATOM 1476 N N . CYS A 1 194 ? -16.992 6.618 6.126 1.00 95.00 194 CYS A N 1
ATOM 1477 C CA . CYS A 1 194 ? -16.430 5.619 7.026 1.00 95.00 194 CYS A CA 1
ATOM 1478 C C . CYS A 1 194 ? -16.988 5.761 8.452 1.00 95.00 194 CYS A C 1
ATOM 1480 O O . CYS A 1 194 ? -17.391 4.763 9.042 1.00 95.00 194 CYS A O 1
ATOM 1482 N N . SER A 1 195 ? -17.096 6.984 8.989 1.00 93.38 195 SER A N 1
ATOM 1483 C CA . SER A 1 195 ? -17.715 7.226 10.302 1.00 93.38 195 SER A CA 1
ATOM 1484 C C . SER A 1 195 ? -19.161 6.728 10.369 1.00 93.38 195 SER A C 1
ATOM 1486 O O . SER A 1 195 ? -19.548 6.104 11.354 1.00 93.38 195 SER A O 1
ATOM 1488 N N . ALA A 1 196 ? -19.947 6.979 9.316 1.00 91.50 196 ALA A N 1
ATOM 1489 C CA . ALA A 1 196 ? -21.351 6.576 9.232 1.00 91.50 196 ALA A CA 1
ATOM 1490 C C . ALA A 1 196 ? -21.546 5.059 9.038 1.00 91.50 196 ALA A C 1
ATOM 1492 O O . ALA A 1 196 ? -22.617 4.529 9.324 1.00 91.50 196 ALA A O 1
ATOM 1493 N N . ASN A 1 197 ? -20.521 4.347 8.564 1.00 91.75 197 ASN A N 1
ATOM 1494 C CA . ASN A 1 197 ? -20.551 2.903 8.369 1.00 91.75 197 ASN A CA 1
ATOM 1495 C C . ASN A 1 197 ? -19.906 2.185 9.564 1.00 91.75 197 ASN A C 1
ATOM 1497 O O . ASN A 1 197 ? -18.684 2.163 9.690 1.00 91.75 197 ASN A O 1
ATOM 1501 N N . CYS A 1 198 ? -20.702 1.537 10.417 1.00 91.69 198 CYS A N 1
ATOM 1502 C CA . CYS A 1 198 ? -20.194 0.820 11.595 1.00 91.69 198 CYS A CA 1
ATOM 1503 C C . CYS A 1 198 ? -19.259 -0.356 11.282 1.00 91.69 198 CYS A C 1
ATOM 1505 O O . CYS A 1 198 ? -18.495 -0.767 12.151 1.00 91.69 198 CYS A O 1
ATOM 1507 N N . SER A 1 199 ? -19.290 -0.883 10.058 1.00 93.38 199 SER A N 1
ATOM 1508 C CA . SER A 1 199 ? -18.358 -1.920 9.613 1.00 93.38 199 SER A CA 1
ATOM 1509 C C . SER A 1 199 ? -17.050 -1.349 9.067 1.00 93.38 199 SER A C 1
ATOM 1511 O O . SER A 1 199 ? -16.131 -2.117 8.811 1.00 93.38 199 SER A O 1
ATOM 1513 N N . CYS A 1 200 ? -16.932 -0.032 8.863 1.00 95.75 200 CYS A N 1
ATOM 1514 C CA . CYS A 1 200 ? -15.689 0.563 8.381 1.00 95.75 200 CYS A CA 1
ATOM 1515 C C . CYS A 1 200 ? -14.588 0.476 9.444 1.00 95.75 200 CYS A C 1
ATOM 1517 O O . CYS A 1 200 ? -14.776 0.936 10.571 1.00 95.75 200 CYS A O 1
ATOM 1519 N N . LEU A 1 201 ? -13.425 -0.049 9.056 1.00 97.12 201 LEU A N 1
ATOM 1520 C CA . LEU A 1 201 ? -12.254 -0.233 9.916 1.00 97.12 201 LEU A CA 1
ATOM 1521 C C . LEU A 1 201 ? -11.098 0.708 9.565 1.00 97.12 201 LEU A C 1
ATOM 1523 O O . LEU A 1 201 ? -10.319 1.070 10.447 1.00 97.12 201 LEU A O 1
ATOM 1527 N N . ALA A 1 202 ? -10.983 1.118 8.304 1.00 97.94 202 ALA A N 1
ATOM 1528 C CA . ALA A 1 202 ? -9.997 2.092 7.853 1.00 97.94 202 ALA A CA 1
ATOM 1529 C C . ALA A 1 202 ? -10.430 2.741 6.535 1.00 97.94 202 ALA A C 1
ATOM 1531 O O . ALA A 1 202 ? -11.233 2.167 5.794 1.00 97.94 202 ALA A O 1
ATOM 1532 N N . TYR A 1 203 ? -9.857 3.901 6.216 1.00 97.62 203 TYR A N 1
ATOM 1533 C CA . TYR A 1 203 ? -9.988 4.512 4.896 1.00 97.62 203 TYR A CA 1
ATOM 1534 C C . TYR A 1 203 ? -8.686 5.157 4.410 1.00 97.62 203 TYR A C 1
ATOM 1536 O O . TYR A 1 203 ? -7.781 5.426 5.197 1.00 97.62 203 TYR A O 1
ATOM 1544 N N . ALA A 1 204 ? -8.582 5.405 3.108 1.00 96.81 204 ALA A N 1
ATOM 1545 C CA . ALA A 1 204 ? -7.463 6.109 2.485 1.00 96.81 204 ALA A CA 1
ATOM 1546 C C . ALA A 1 204 ? -7.923 6.851 1.225 1.00 96.81 204 ALA A C 1
ATOM 1548 O O . ALA A 1 204 ? -9.003 6.582 0.695 1.00 96.81 204 ALA A O 1
ATOM 1549 N N . SER A 1 205 ? -7.082 7.759 0.729 1.00 95.12 205 SER A N 1
ATOM 1550 C CA . SER A 1 205 ? -7.260 8.322 -0.612 1.00 95.12 205 SER A CA 1
ATOM 1551 C C . SER A 1 205 ? -6.959 7.267 -1.678 1.00 95.12 205 SER A C 1
ATOM 1553 O O . SER A 1 205 ? -6.020 6.481 -1.533 1.00 95.12 205 SER A O 1
ATOM 1555 N N . ALA A 1 206 ? -7.750 7.249 -2.751 1.00 93.06 206 ALA A N 1
ATOM 1556 C CA . ALA A 1 206 ? -7.525 6.340 -3.874 1.00 93.06 206 ALA A CA 1
ATOM 1557 C C . ALA A 1 206 ? -6.362 6.811 -4.758 1.00 93.06 206 ALA A C 1
ATOM 1559 O O . ALA A 1 206 ? -5.560 6.004 -5.218 1.00 93.06 206 ALA A O 1
ATOM 1560 N N . GLU A 1 207 ? -6.243 8.123 -4.950 1.00 90.56 207 GLU A N 1
ATOM 1561 C CA . GLU A 1 207 ? -5.274 8.747 -5.844 1.00 90.56 207 GLU A CA 1
ATOM 1562 C C . GLU A 1 207 ? -4.427 9.796 -5.125 1.00 90.56 207 GLU A C 1
ATOM 1564 O O . GLU A 1 207 ? -4.909 10.526 -4.254 1.00 90.56 207 GLU A O 1
ATOM 1569 N N . ILE A 1 208 ? -3.161 9.914 -5.532 1.00 87.94 208 ILE A N 1
ATOM 1570 C CA . ILE A 1 208 ? -2.240 10.932 -5.019 1.00 87.94 208 ILE A CA 1
ATOM 1571 C C . ILE A 1 208 ? -2.130 12.132 -5.965 1.00 87.94 208 ILE A C 1
ATOM 1573 O O . ILE A 1 208 ? -1.997 11.987 -7.182 1.00 87.94 208 ILE A O 1
ATOM 1577 N N . ARG A 1 209 ? -2.113 13.343 -5.394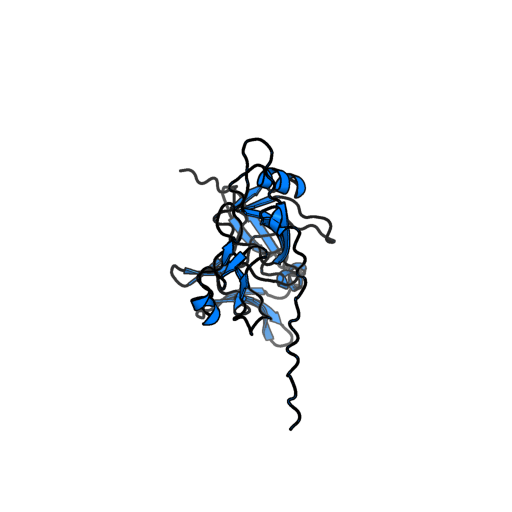 1.00 77.06 209 ARG A N 1
ATOM 1578 C CA . ARG A 1 209 ? -1.861 14.589 -6.132 1.00 77.06 209 ARG A CA 1
ATOM 1579 C C . ARG A 1 209 ? -0.387 14.987 -6.114 1.00 77.06 209 ARG A C 1
ATOM 1581 O O . ARG A 1 209 ? 0.369 14.641 -5.206 1.00 77.06 209 ARG A O 1
ATOM 1588 N N . GLU A 1 210 ? 0.018 15.735 -7.136 1.00 62.03 210 GLU A N 1
ATOM 1589 C CA . GLU A 1 210 ? 1.360 16.313 -7.225 1.00 62.03 210 GLU A CA 1
ATOM 1590 C C . GLU A 1 210 ? 1.570 17.372 -6.130 1.00 62.03 210 GLU A C 1
ATOM 1592 O O . GLU A 1 210 ? 0.653 18.121 -5.802 1.00 62.03 210 GLU A O 1
ATOM 1597 N N . GLY A 1 211 ? 2.765 17.432 -5.536 1.00 59.00 211 GLY A N 1
ATOM 1598 C CA . GLY A 1 211 ? 3.104 18.461 -4.543 1.00 59.00 211 GLY A CA 1
ATOM 1599 C C . GLY A 1 211 ? 2.571 18.237 -3.119 1.00 59.00 211 GLY A C 1
ATOM 1600 O O . GLY A 1 211 ? 2.679 19.138 -2.296 1.00 59.00 211 GLY A O 1
ATOM 1601 N N . GLY A 1 212 ? 2.022 17.058 -2.797 1.00 54.69 212 GLY A N 1
ATOM 1602 C CA . GLY A 1 212 ? 1.653 16.685 -1.418 1.00 54.69 212 GLY A CA 1
ATOM 1603 C C . GLY A 1 212 ? 0.348 17.301 -0.892 1.00 54.69 212 GLY A C 1
ATOM 1604 O O . GLY A 1 212 ? -0.011 17.081 0.262 1.00 54.69 212 GLY A O 1
ATOM 1605 N N . GLY A 1 213 ? -0.381 18.047 -1.728 1.00 51.84 213 GLY A N 1
ATOM 1606 C CA . GLY A 1 213 ? -1.658 18.670 -1.380 1.00 51.84 213 GLY A CA 1
ATOM 1607 C C . GLY A 1 213 ? -2.851 17.742 -1.601 1.00 51.84 213 GLY A C 1
ATOM 1608 O O . GLY A 1 213 ? -3.534 17.883 -2.608 1.00 51.84 213 GLY A O 1
ATOM 1609 N N . GLY A 1 214 ? -3.095 16.821 -0.663 1.00 67.69 214 GLY A N 1
ATOM 1610 C CA . GLY A 1 214 ? -4.350 16.063 -0.519 1.00 67.69 214 GLY A CA 1
ATOM 1611 C C . GLY A 1 214 ? -4.703 15.092 -1.659 1.00 67.69 214 GLY A C 1
ATOM 1612 O O . GLY A 1 214 ? -4.838 15.472 -2.821 1.00 67.69 214 GLY A O 1
ATOM 1613 N N . GLY A 1 215 ? -4.922 13.820 -1.325 1.00 80.25 215 GLY A N 1
ATOM 1614 C CA . GLY A 1 215 ? -5.393 12.823 -2.290 1.00 80.25 215 GLY A CA 1
ATOM 1615 C C . GLY A 1 215 ? -6.848 13.033 -2.738 1.00 80.25 215 GLY A C 1
ATOM 1616 O O . GLY A 1 215 ? -7.607 13.790 -2.123 1.00 80.25 215 GLY A O 1
ATOM 1617 N N . SER A 1 216 ? -7.233 12.363 -3.821 1.00 89.12 216 SER A N 1
ATOM 1618 C CA . SER A 1 216 ? -8.620 12.259 -4.299 1.00 89.12 216 SER A CA 1
ATOM 1619 C C . SER A 1 216 ? -9.120 10.825 -4.221 1.00 89.12 216 SER A C 1
ATOM 1621 O O . SER A 1 216 ? -8.345 9.871 -4.130 1.00 89.12 216 SER A O 1
ATOM 1623 N N . GLY A 1 217 ? -10.439 10.678 -4.239 1.00 92.62 217 GLY A N 1
ATOM 1624 C CA . GLY A 1 217 ? -11.089 9.392 -4.121 1.00 92.62 217 GLY A CA 1
ATOM 1625 C C . GLY A 1 217 ? -10.990 8.795 -2.724 1.00 92.62 217 GLY A C 1
ATOM 1626 O O . GLY A 1 217 ? -10.358 9.327 -1.811 1.00 92.62 217 GLY A O 1
ATOM 1627 N N . CYS A 1 218 ? -11.630 7.649 -2.579 1.00 95.00 218 CYS A N 1
ATOM 1628 C CA . CYS A 1 218 ? -11.860 6.993 -1.314 1.00 95.00 218 CYS A CA 1
ATOM 1629 C C . CYS A 1 218 ? -11.706 5.489 -1.469 1.00 95.00 218 CYS A C 1
ATOM 1631 O O . CYS A 1 218 ? -12.286 4.888 -2.372 1.00 95.00 218 CYS A O 1
ATOM 1633 N N . ILE A 1 219 ? -10.959 4.888 -0.552 1.00 96.25 219 ILE A N 1
ATOM 1634 C CA . ILE A 1 219 ? -10.928 3.449 -0.324 1.00 96.25 219 ILE A CA 1
ATOM 1635 C C . ILE A 1 219 ? -11.387 3.229 1.112 1.00 96.25 219 ILE A C 1
ATOM 1637 O O . ILE A 1 219 ? -10.829 3.839 2.019 1.00 96.25 219 ILE A O 1
ATOM 1641 N N . ILE A 1 220 ? -12.384 2.373 1.326 1.00 97.38 220 ILE A N 1
ATOM 1642 C CA . ILE A 1 220 ? -12.900 2.012 2.653 1.00 97.38 220 ILE A CA 1
ATOM 1643 C C . ILE A 1 220 ? -12.744 0.509 2.856 1.00 97.38 220 ILE A C 1
ATOM 1645 O O . ILE A 1 220 ? -13.276 -0.274 2.074 1.00 97.38 220 ILE A O 1
ATOM 1649 N N . TRP A 1 221 ? -12.066 0.110 3.931 1.00 97.75 221 TRP A N 1
ATOM 1650 C CA . TRP A 1 221 ? -11.936 -1.286 4.348 1.00 97.75 221 TRP A CA 1
ATOM 1651 C C . TRP A 1 221 ? -12.999 -1.637 5.383 1.00 97.75 221 TRP A C 1
ATOM 1653 O O . TRP A 1 221 ? -13.179 -0.914 6.365 1.00 97.75 221 TRP A O 1
ATOM 1663 N N . THR A 1 222 ? -13.675 -2.769 5.175 1.00 95.94 222 THR A N 1
ATOM 1664 C CA . THR A 1 222 ? -14.694 -3.301 6.107 1.00 95.94 222 THR A CA 1
ATOM 1665 C C . THR A 1 222 ? -14.329 -4.653 6.720 1.00 95.94 222 THR A C 1
ATOM 1667 O O . THR A 1 222 ? -15.012 -5.130 7.621 1.00 95.94 222 THR A O 1
ATOM 1670 N N . GLY A 1 223 ? -13.241 -5.262 6.249 1.00 94.06 223 GLY A N 1
ATOM 1671 C CA . GLY A 1 223 ? -12.631 -6.447 6.843 1.00 94.06 223 GLY A CA 1
ATOM 1672 C C . GLY A 1 223 ? -11.233 -6.148 7.373 1.00 94.06 223 GLY A C 1
ATOM 1673 O O . GLY A 1 223 ? -10.766 -5.007 7.320 1.00 94.06 223 GLY A O 1
ATOM 1674 N N . ASP A 1 224 ? -10.571 -7.193 7.858 1.00 95.56 224 ASP A N 1
ATOM 1675 C CA . ASP A 1 224 ? -9.232 -7.091 8.430 1.00 95.56 224 ASP A CA 1
ATOM 1676 C C . ASP A 1 224 ? -8.250 -6.376 7.497 1.00 95.56 224 ASP A C 1
ATOM 1678 O O . ASP A 1 224 ? -8.190 -6.624 6.289 1.00 95.56 224 ASP A O 1
ATOM 1682 N N . VAL A 1 225 ? -7.453 -5.486 8.087 1.00 97.62 225 VAL A N 1
ATOM 1683 C CA . VAL A 1 225 ? -6.357 -4.797 7.406 1.00 97.62 225 VAL A CA 1
ATOM 1684 C C . VAL A 1 225 ? -5.175 -5.757 7.322 1.00 97.62 225 VAL A C 1
ATOM 1686 O O . VAL A 1 225 ? -4.588 -6.096 8.344 1.00 97.62 225 VAL A O 1
ATOM 1689 N N . VAL A 1 226 ? -4.827 -6.207 6.117 1.00 97.75 226 VAL A N 1
ATOM 1690 C CA . VAL A 1 226 ? -3.781 -7.219 5.881 1.00 97.75 226 VAL A CA 1
ATOM 1691 C C . VAL A 1 226 ? -2.783 -6.720 4.836 1.00 97.75 226 VAL A C 1
ATOM 1693 O O . VAL A 1 226 ? -3.126 -5.904 3.978 1.00 97.75 226 VAL A O 1
ATOM 1696 N N . ASP A 1 227 ? -1.555 -7.245 4.890 1.00 97.81 227 ASP A N 1
ATOM 1697 C CA . ASP A 1 227 ? -0.478 -6.975 3.925 1.00 97.81 227 ASP A CA 1
ATOM 1698 C C . ASP A 1 227 ? -0.013 -5.506 3.928 1.00 97.81 227 ASP A C 1
ATOM 1700 O O . ASP A 1 227 ? 0.204 -4.883 2.882 1.00 97.81 227 ASP A O 1
ATOM 1704 N N . LEU A 1 228 ? 0.118 -4.958 5.140 1.00 97.62 228 LEU A N 1
ATOM 1705 C CA . LEU A 1 228 ? 0.554 -3.594 5.412 1.00 97.62 228 LEU A CA 1
ATOM 1706 C C . LEU A 1 228 ? 2.058 -3.549 5.732 1.00 97.62 228 LEU A C 1
ATOM 1708 O O . LEU A 1 228 ? 2.556 -4.309 6.566 1.00 97.62 228 LEU A O 1
ATOM 1712 N N . ARG A 1 229 ? 2.784 -2.615 5.113 1.00 97.75 229 ARG A N 1
ATOM 1713 C CA . ARG A 1 229 ? 4.199 -2.340 5.417 1.00 97.75 229 ARG A CA 1
ATOM 1714 C C . ARG A 1 229 ? 4.544 -0.871 5.216 1.00 97.75 229 ARG A C 1
ATOM 1716 O O . ARG A 1 229 ? 3.908 -0.208 4.396 1.00 97.75 229 ARG A O 1
ATOM 1723 N N . TYR A 1 230 ? 5.594 -0.395 5.877 1.00 97.50 230 TYR A N 1
ATOM 1724 C CA . TYR A 1 230 ? 6.202 0.887 5.527 1.00 97.50 230 TYR A CA 1
ATOM 1725 C C . TYR A 1 230 ? 6.898 0.811 4.171 1.00 97.50 230 TYR A C 1
ATOM 1727 O O . TYR A 1 230 ? 7.570 -0.177 3.852 1.00 97.50 230 TYR A O 1
ATOM 1735 N N . VAL A 1 231 ? 6.720 1.860 3.373 1.00 94.38 231 VAL A N 1
ATOM 1736 C CA . VAL A 1 231 ? 7.346 2.022 2.060 1.00 94.38 231 VAL A CA 1
ATOM 1737 C C . VAL A 1 231 ? 7.667 3.497 1.853 1.00 94.38 231 VAL A C 1
ATOM 1739 O O . VAL A 1 231 ? 6.848 4.368 2.154 1.00 94.38 231 VAL A O 1
ATOM 1742 N N . ASP A 1 232 ? 8.842 3.785 1.300 1.00 88.94 232 ASP A N 1
ATOM 1743 C CA . ASP A 1 232 ? 9.225 5.149 0.942 1.00 88.94 232 ASP A CA 1
ATOM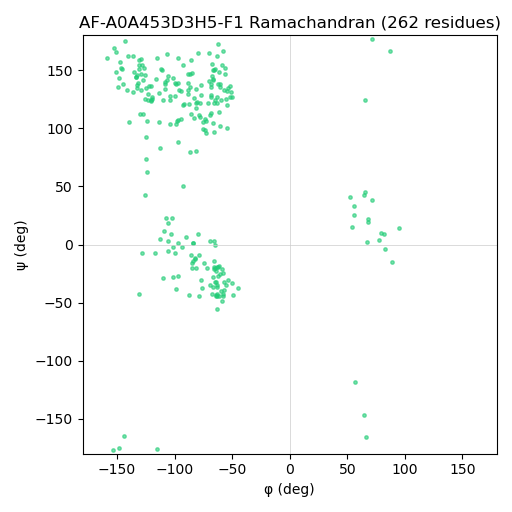 1744 C C . ASP A 1 232 ? 8.203 5.761 -0.018 1.00 88.94 232 ASP A C 1
ATOM 1746 O O . ASP A 1 232 ? 7.799 5.135 -0.993 1.00 88.94 232 ASP A O 1
ATOM 1750 N N . ARG A 1 233 ? 7.769 7.000 0.239 1.00 87.75 233 ARG A N 1
ATOM 1751 C CA . ARG A 1 233 ? 6.691 7.655 -0.535 1.00 87.75 233 ARG A CA 1
ATOM 1752 C C . ARG A 1 233 ? 5.378 6.847 -0.565 1.00 87.75 233 ARG A C 1
ATOM 1754 O O . ARG A 1 233 ? 4.598 6.987 -1.508 1.00 87.75 233 ARG A O 1
ATOM 1761 N N . GLY A 1 234 ? 5.143 6.008 0.448 1.00 91.38 234 GLY A N 1
ATOM 1762 C CA . GLY A 1 234 ? 3.872 5.321 0.657 1.00 91.38 234 GLY A CA 1
ATOM 1763 C C . GLY A 1 234 ? 2.717 6.294 0.912 1.00 91.38 234 GLY A C 1
ATOM 1764 O O . GLY A 1 234 ? 2.914 7.500 1.069 1.00 91.38 234 GLY A O 1
ATOM 1765 N N . GLN A 1 235 ? 1.500 5.760 0.956 1.00 93.56 235 GLN A N 1
ATOM 1766 C CA . GLN A 1 235 ? 0.290 6.547 1.196 1.00 93.56 235 GLN A CA 1
ATOM 1767 C C . GLN A 1 235 ? -0.127 6.503 2.660 1.00 93.56 235 GLN A C 1
ATOM 1769 O O . GLN A 1 235 ? 0.258 5.613 3.415 1.00 93.56 235 GLN A O 1
ATOM 1774 N N . ASP A 1 236 ? -0.937 7.480 3.037 1.00 95.06 236 ASP A N 1
ATOM 1775 C CA . ASP A 1 236 ? -1.531 7.569 4.358 1.00 95.06 236 ASP A CA 1
ATOM 1776 C C . ASP A 1 236 ? -2.777 6.676 4.455 1.00 95.06 236 ASP A C 1
ATOM 1778 O O . ASP A 1 236 ? -3.647 6.698 3.580 1.00 95.06 236 ASP A O 1
ATOM 1782 N N . LEU A 1 237 ? -2.867 5.915 5.545 1.00 97.44 237 LEU A N 1
ATOM 1783 C CA . LEU A 1 237 ? -4.032 5.123 5.932 1.00 97.44 237 LEU A CA 1
ATOM 1784 C C . LEU A 1 237 ? -4.626 5.704 7.219 1.00 97.44 237 LEU A C 1
ATOM 1786 O O . LEU A 1 237 ? -3.921 5.903 8.206 1.00 97.44 237 LEU A O 1
ATOM 1790 N N . TYR A 1 238 ? -5.931 5.936 7.236 1.00 97.88 238 TYR A N 1
ATOM 1791 C CA . TYR A 1 238 ? -6.663 6.399 8.409 1.00 97.88 238 TYR A CA 1
ATOM 1792 C C . TYR A 1 238 ? -7.345 5.206 9.076 1.00 97.88 238 TYR A C 1
ATOM 1794 O O . TYR A 1 238 ? -8.359 4.703 8.592 1.00 97.88 238 TYR A O 1
ATOM 1802 N N . LEU A 1 239 ? -6.782 4.740 10.187 1.00 98.25 239 LEU A N 1
ATOM 1803 C CA . LEU A 1 239 ? -7.266 3.582 10.937 1.00 98.25 239 LEU A CA 1
ATOM 1804 C C . LEU A 1 239 ? -8.308 4.013 11.970 1.00 98.25 239 LEU A C 1
ATOM 1806 O O . LEU A 1 239 ? -8.049 4.919 12.762 1.00 98.25 239 LEU A O 1
ATOM 1810 N N . ARG A 1 240 ? -9.468 3.352 11.996 1.00 96.94 240 ARG A N 1
ATOM 1811 C CA . ARG A 1 240 ? -10.529 3.637 12.968 1.00 96.94 240 ARG A CA 1
ATOM 1812 C C . ARG A 1 240 ? -10.197 3.043 14.333 1.00 96.94 240 ARG A C 1
ATOM 1814 O O . ARG A 1 240 ? -9.943 1.838 14.432 1.00 96.94 240 ARG A O 1
ATOM 1821 N N . LEU A 1 241 ? -10.268 3.857 15.381 1.00 96.06 241 LEU A N 1
ATOM 1822 C CA . LEU A 1 241 ? -10.060 3.480 16.780 1.00 96.06 241 LEU A CA 1
ATOM 1823 C C . LEU A 1 241 ? -11.187 4.007 17.670 1.00 96.06 241 LEU A C 1
ATOM 1825 O O . LEU A 1 241 ? -11.861 4.974 17.314 1.00 96.06 241 LEU A O 1
ATOM 1829 N N . ALA A 1 242 ? -11.350 3.387 18.839 1.00 94.06 242 ALA A N 1
ATOM 1830 C CA . ALA A 1 242 ? -12.217 3.913 19.885 1.00 94.06 242 ALA A CA 1
ATOM 1831 C C . ALA A 1 242 ? -11.663 5.247 20.418 1.00 94.06 242 ALA A C 1
ATOM 1833 O O . ALA A 1 242 ? -10.447 5.447 20.451 1.00 94.06 242 ALA A O 1
ATOM 1834 N N . GLU A 1 243 ? -12.540 6.142 20.883 1.00 91.62 243 GLU A N 1
ATOM 1835 C CA . GLU A 1 243 ? -12.172 7.483 21.376 1.00 91.62 243 GLU A CA 1
ATOM 1836 C C . GLU A 1 243 ? -11.020 7.464 22.389 1.00 91.62 243 GLU A C 1
ATOM 1838 O O . GLU A 1 243 ? -10.069 8.244 22.299 1.00 91.62 243 GLU A O 1
ATOM 1843 N N . SER A 1 244 ? -11.078 6.511 23.325 1.00 91.94 244 SER A N 1
ATOM 1844 C CA . SER A 1 244 ? -10.105 6.340 24.406 1.00 91.94 244 SER A CA 1
ATOM 1845 C C . SER A 1 244 ? -8.683 6.055 23.915 1.00 91.94 244 SER A C 1
ATOM 1847 O O . SER A 1 244 ? -7.732 6.224 24.673 1.00 91.94 244 SER A O 1
ATOM 1849 N N . GLU A 1 245 ? -8.520 5.627 22.661 1.00 93.19 245 GLU A N 1
ATOM 1850 C CA . GLU A 1 245 ? -7.229 5.280 22.059 1.00 93.19 245 GLU A CA 1
ATOM 1851 C C . GLU A 1 245 ? -6.661 6.384 21.147 1.00 93.19 245 GLU A C 1
ATOM 1853 O O . GLU A 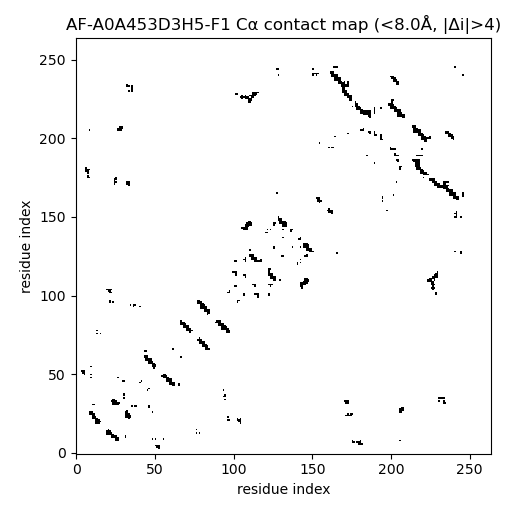1 245 ? -5.555 6.242 20.621 1.00 93.19 245 GLU A O 1
ATOM 1858 N N . LEU A 1 246 ? -7.385 7.496 20.958 1.00 88.88 246 LEU A N 1
ATOM 1859 C CA . LEU A 1 246 ? -6.964 8.617 20.101 1.00 88.88 246 LEU A CA 1
ATOM 1860 C C . LEU A 1 246 ? -6.051 9.624 20.826 1.00 88.88 246 LEU A C 1
ATOM 1862 O O . LEU A 1 246 ? -5.337 10.387 20.177 1.00 88.88 246 LEU A O 1
ATOM 1866 N N . GLY A 1 247 ? -6.070 9.635 22.165 1.00 69.00 247 GLY A N 1
ATOM 1867 C CA . GLY A 1 247 ? -5.358 10.604 23.011 1.00 69.00 247 GLY A CA 1
ATOM 1868 C C . GLY A 1 247 ? -4.031 10.119 23.604 1.00 69.00 247 GLY A C 1
ATOM 1869 O O . GLY A 1 247 ? -3.294 10.909 24.198 1.00 69.00 247 GLY A O 1
ATOM 1870 N N . THR A 1 248 ? -3.684 8.843 23.449 1.00 57.19 248 THR A N 1
ATOM 1871 C CA . THR A 1 248 ? -2.431 8.281 23.963 1.00 57.19 248 THR A CA 1
ATOM 1872 C C . THR A 1 248 ? -1.275 8.596 23.017 1.00 57.19 248 THR A C 1
ATOM 1874 O O . THR A 1 248 ? -0.800 7.754 22.259 1.00 57.19 248 THR A O 1
ATOM 1877 N N . LYS A 1 249 ? -0.734 9.820 23.102 1.00 46.00 249 LYS A N 1
ATOM 1878 C CA . LYS A 1 249 ? 0.691 10.004 22.789 1.00 46.00 249 LYS A CA 1
ATOM 1879 C C . LYS A 1 249 ? 1.448 9.016 23.677 1.00 46.00 249 LYS A C 1
ATOM 1881 O O . LYS A 1 249 ? 1.312 9.093 24.896 1.00 46.00 249 LYS A O 1
ATOM 1886 N N . GLN A 1 250 ? 2.198 8.082 23.093 1.00 44.28 250 GLN A N 1
ATOM 1887 C CA . GLN A 1 250 ? 3.093 7.212 23.854 1.00 44.28 250 GLN A CA 1
ATOM 1888 C C . GLN A 1 250 ? 4.036 8.091 24.688 1.00 44.28 250 GLN A C 1
ATOM 1890 O O . GLN A 1 250 ? 5.018 8.628 24.182 1.00 44.28 250 GLN A O 1
ATOM 1895 N N . MET A 1 251 ? 3.742 8.259 25.974 1.00 36.47 251 MET A N 1
ATOM 1896 C CA . MET A 1 251 ? 4.777 8.585 26.940 1.00 36.47 251 MET A CA 1
ATOM 1897 C C . MET A 1 251 ? 5.572 7.294 27.098 1.00 36.47 251 MET A C 1
ATOM 1899 O O . MET A 1 251 ? 5.076 6.323 27.667 1.00 36.47 251 MET A O 1
ATOM 1903 N N . ALA A 1 252 ? 6.776 7.251 26.532 1.00 36.44 252 ALA A N 1
ATOM 1904 C CA . ALA A 1 252 ? 7.720 6.189 26.831 1.00 36.44 252 ALA A CA 1
ATOM 1905 C C . ALA A 1 252 ? 8.019 6.247 28.336 1.00 36.44 252 ALA A C 1
ATOM 1907 O O . ALA A 1 252 ? 8.749 7.122 28.802 1.00 36.44 252 ALA A O 1
ATOM 1908 N N . VAL A 1 253 ? 7.416 5.349 29.114 1.00 40.91 253 VAL A N 1
ATOM 1909 C CA . VAL A 1 253 ? 7.797 5.153 30.512 1.00 40.91 253 VAL A CA 1
ATOM 1910 C C . VAL A 1 253 ? 9.141 4.435 30.490 1.00 40.91 253 VAL A C 1
ATOM 1912 O O . VAL A 1 253 ? 9.212 3.220 30.328 1.00 40.91 253 VAL A O 1
ATOM 1915 N N . ILE A 1 254 ? 10.225 5.200 30.600 1.00 40.66 254 ILE A N 1
ATOM 1916 C CA . ILE A 1 254 ? 11.556 4.645 30.833 1.00 40.66 254 ILE A CA 1
ATOM 1917 C C . ILE A 1 254 ? 11.603 4.223 32.302 1.00 40.66 254 ILE A C 1
ATOM 1919 O O . ILE A 1 254 ? 11.796 5.046 33.196 1.00 40.66 254 ILE A O 1
ATOM 1923 N N . THR A 1 255 ? 11.404 2.935 32.571 1.00 40.22 255 THR A N 1
ATOM 1924 C CA . THR A 1 255 ? 11.669 2.364 33.894 1.00 40.22 255 THR A CA 1
ATOM 1925 C C . THR A 1 255 ? 13.182 2.260 34.083 1.00 40.22 255 THR A C 1
ATOM 1927 O O . THR A 1 255 ? 13.821 1.334 33.589 1.00 40.22 255 THR A O 1
ATOM 1930 N N . ILE A 1 256 ? 13.773 3.228 34.786 1.00 43.16 256 ILE A N 1
ATOM 1931 C CA . ILE A 1 256 ? 15.180 3.170 35.193 1.00 43.16 256 ILE A CA 1
ATOM 1932 C C . ILE A 1 256 ? 15.285 2.229 36.398 1.00 43.16 256 ILE A C 1
ATOM 1934 O O . ILE A 1 256 ? 14.850 2.566 37.499 1.00 43.16 256 ILE A O 1
ATOM 1938 N N . PHE A 1 257 ? 15.879 1.051 36.205 1.00 47.25 257 PHE A N 1
ATOM 1939 C CA . PHE A 1 257 ? 16.334 0.220 37.318 1.00 47.25 2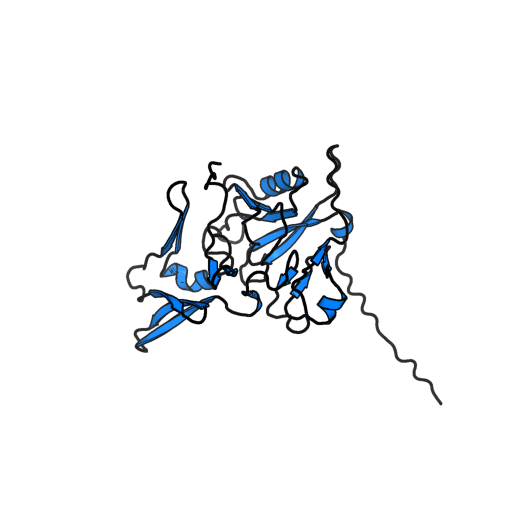57 PHE A CA 1
ATOM 1940 C C . PHE A 1 257 ? 17.613 0.832 37.891 1.00 47.25 257 PHE A C 1
ATOM 1942 O O . PHE A 1 257 ? 18.679 0.730 37.289 1.00 47.25 257 PHE A O 1
ATOM 1949 N N . VAL A 1 258 ? 17.511 1.473 39.055 1.00 48.94 258 VAL A N 1
ATOM 1950 C CA . VAL A 1 258 ? 18.688 1.882 39.828 1.00 48.94 258 VAL A CA 1
ATOM 1951 C C . VAL A 1 258 ? 19.108 0.687 40.690 1.00 48.94 258 VAL A C 1
ATOM 1953 O O . VAL A 1 258 ? 18.354 0.310 41.593 1.00 48.94 258 VAL A O 1
ATOM 1956 N N . PRO A 1 259 ? 20.265 0.049 40.438 1.00 50.12 259 PRO A N 1
ATOM 1957 C CA . PRO A 1 259 ? 20.744 -1.016 41.302 1.00 50.12 259 PRO A CA 1
ATOM 1958 C C . PRO A 1 259 ? 21.051 -0.439 42.687 1.00 50.12 259 PRO A C 1
ATOM 1960 O O . PRO A 1 259 ? 21.819 0.513 42.834 1.00 50.12 259 PRO A O 1
ATOM 1963 N N . ARG A 1 260 ? 20.435 -1.019 43.721 1.00 51.94 260 ARG A N 1
ATOM 1964 C CA . ARG A 1 260 ? 20.810 -0.761 45.113 1.00 51.94 260 ARG A CA 1
ATOM 1965 C C . ARG A 1 260 ? 22.214 -1.325 45.328 1.00 51.94 260 ARG A C 1
ATOM 1967 O O . ARG A 1 260 ? 22.381 -2.535 45.443 1.00 51.94 260 ARG A O 1
ATOM 1974 N N . PHE A 1 261 ? 23.214 -0.454 45.391 1.00 43.53 261 PHE A N 1
ATOM 1975 C CA . PHE A 1 261 ? 24.519 -0.820 45.927 1.00 43.53 261 PHE A CA 1
ATOM 1976 C C . PHE A 1 261 ? 24.369 -1.037 47.433 1.00 43.53 261 PHE A C 1
ATOM 1978 O O . PHE A 1 261 ? 24.090 -0.102 48.182 1.00 43.53 261 PHE A O 1
ATOM 1985 N N . SER A 1 262 ? 24.508 -2.288 47.863 1.00 54.28 262 SER A N 1
ATOM 1986 C CA . SER A 1 262 ? 24.632 -2.626 49.276 1.00 54.28 262 SER A CA 1
ATOM 1987 C C . SER A 1 262 ? 26.096 -2.439 49.660 1.00 54.28 262 SER A C 1
ATOM 1989 O O . SER A 1 2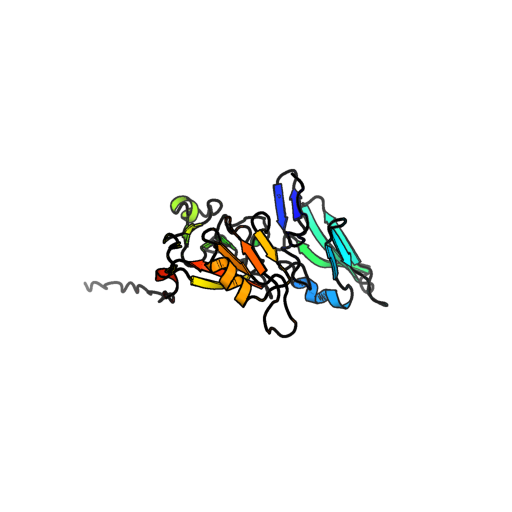62 ? 26.949 -3.201 49.212 1.00 54.28 262 SER A O 1
ATOM 1991 N N . VAL A 1 263 ? 26.388 -1.409 50.449 1.00 52.69 263 VAL A N 1
ATOM 1992 C CA . VAL A 1 263 ? 27.712 -1.219 51.054 1.00 52.69 263 VAL A CA 1
ATOM 1993 C C . VAL A 1 263 ? 27.872 -2.291 52.137 1.00 52.69 263 VAL A C 1
ATOM 1995 O O . VAL A 1 263 ? 27.016 -2.385 53.017 1.00 52.69 263 VAL A O 1
ATOM 1998 N N . HIS A 1 264 ? 28.902 -3.128 52.018 1.00 50.16 264 HIS A N 1
ATOM 1999 C CA . HIS A 1 264 ? 29.450 -3.927 53.117 1.00 50.16 264 HIS A CA 1
ATOM 2000 C C . HIS A 1 264 ? 30.766 -3.286 53.543 1.00 50.16 264 HIS A C 1
ATOM 2002 O O . HIS A 1 264 ? 31.534 -2.910 52.626 1.00 50.16 264 HIS A O 1
#

Mean predicted aligned error: 7.57 Å